Protein AF-A0A833GG75-F1 (afdb_monomer_lite)

Secondary structure (DSSP, 8-state):
--S-TTTTTTHHHHHHTTPPPP-SPPPHHHHHHHHHHHHHHS-TT-TTHHHHHHHHS--TT---GGGT---HHHHHHHHHHS--S-HHHHHHHHHHHHHHHHHHHHHHHHHHHHHHHHHHHHHHHHTT-SS--HHHHHHHHHHHHHHHHHHHHHHHHHHHHHHHHHHHHHHHHHHS--THHHHHHHHHHHHHHHHHHHTPPPPP-HHHHT--

pLDDT: mean 78.99, std 18.85, range [34.41, 98.19]

Structure (mmCIF, N/CA/C/O backbone):
data_AF-A0A833GG75-F1
#
_entry.id   AF-A0A833GG75-F1
#
loop_
_atom_site.group_PDB
_atom_site.id
_atom_site.type_symbol
_atom_site.label_atom_id
_atom_site.label_alt_id
_atom_site.label_comp_id
_atom_site.label_asym_id
_atom_site.label_entity_id
_atom_site.label_seq_id
_atom_site.pdbx_PDB_ins_code
_atom_site.Cartn_x
_atom_site.Cartn_y
_atom_site.Cartn_z
_atom_site.occupancy
_atom_site.B_iso_or_equiv
_atom_site.auth_seq_id
_atom_site.auth_comp_id
_atom_site.auth_asym_id
_atom_site.auth_atom_id
_atom_site.pdbx_PDB_model_num
ATOM 1 N N . MET A 1 1 ? -14.758 11.930 -22.042 1.00 34.41 1 MET A N 1
ATOM 2 C CA . MET A 1 1 ? -14.642 12.046 -20.574 1.00 34.41 1 MET A CA 1
ATOM 3 C C . MET A 1 1 ? -13.380 11.275 -20.233 1.00 34.41 1 MET A C 1
ATOM 5 O O . 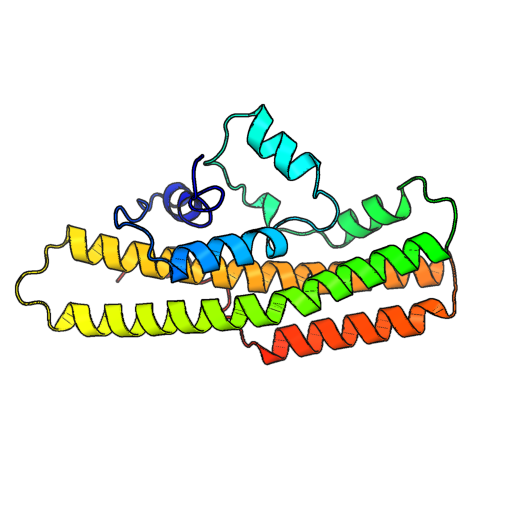MET A 1 1 ? -13.298 10.129 -20.641 1.00 34.41 1 MET A O 1
ATOM 9 N N . THR A 1 2 ? -12.334 11.954 -19.772 1.00 38.81 2 THR A N 1
ATOM 10 C CA . THR A 1 2 ? -10.935 11.492 -19.848 1.00 38.81 2 THR A CA 1
ATOM 11 C C . THR A 1 2 ? -10.697 10.238 -19.008 1.00 38.81 2 THR A C 1
ATOM 13 O O . THR A 1 2 ? -10.722 10.290 -17.784 1.00 38.81 2 THR A O 1
ATOM 16 N N . ASP A 1 3 ? -10.449 9.126 -19.696 1.00 42.88 3 ASP A N 1
ATOM 17 C CA . ASP A 1 3 ? -10.277 7.753 -19.190 1.00 42.88 3 ASP A CA 1
ATOM 18 C C . ASP A 1 3 ? -8.922 7.534 -18.469 1.00 42.88 3 ASP A C 1
ATOM 20 O O . ASP A 1 3 ? -8.340 6.456 -18.496 1.00 42.88 3 ASP A O 1
ATOM 24 N N . GLU A 1 4 ? -8.355 8.594 -17.879 1.00 59.22 4 GLU A N 1
ATOM 25 C CA . GLU A 1 4 ? -6.963 8.635 -17.402 1.00 59.22 4 GLU A CA 1
ATOM 26 C C . GLU A 1 4 ? -6.822 9.473 -16.114 1.00 59.22 4 GLU A C 1
ATOM 28 O O . GLU A 1 4 ? -5.896 10.265 -15.948 1.00 59.22 4 GLU A O 1
ATOM 33 N N . ILE A 1 5 ? -7.769 9.324 -15.181 1.00 59.56 5 ILE A N 1
ATOM 34 C CA . ILE A 1 5 ? -7.834 10.136 -13.949 1.00 59.56 5 ILE A CA 1
ATOM 35 C C . ILE A 1 5 ? -6.608 9.912 -13.045 1.00 59.56 5 ILE A C 1
ATOM 37 O O . ILE A 1 5 ? -6.199 10.842 -12.352 1.00 59.56 5 ILE A O 1
ATOM 41 N N . HIS A 1 6 ? -5.991 8.724 -13.081 1.00 63.38 6 HIS A N 1
ATOM 42 C CA . HIS A 1 6 ? -4.819 8.371 -12.265 1.00 63.38 6 HIS A CA 1
ATOM 43 C C . HIS A 1 6 ? -3.553 8.080 -13.085 1.00 63.38 6 HIS A C 1
ATOM 45 O O . HIS A 1 6 ? -2.559 7.624 -12.527 1.00 63.38 6 HIS A O 1
ATOM 51 N N . GLY A 1 7 ? -3.542 8.372 -14.393 1.00 57.88 7 GLY A N 1
ATOM 52 C CA . GLY A 1 7 ? -2.372 8.136 -15.255 1.00 57.88 7 GLY A CA 1
ATOM 53 C C . GLY A 1 7 ? -1.127 8.935 -14.855 1.00 57.88 7 GLY A C 1
ATOM 54 O O . GLY A 1 7 ? -0.011 8.554 -15.207 1.00 57.88 7 GLY A O 1
ATOM 55 N N . TRP A 1 8 ? -1.314 10.007 -14.081 1.00 60.81 8 TRP A N 1
ATOM 56 C CA . TRP A 1 8 ? -0.229 10.778 -13.486 1.00 60.81 8 TRP A CA 1
ATOM 57 C C . TRP A 1 8 ? 0.561 9.953 -12.463 1.00 60.81 8 TRP A C 1
ATOM 59 O O . TRP A 1 8 ? 1.779 9.933 -12.565 1.00 60.81 8 TRP A O 1
ATOM 69 N N . VAL A 1 9 ? -0.102 9.174 -11.593 1.00 64.88 9 VAL A N 1
ATOM 70 C CA . VAL A 1 9 ? 0.510 8.489 -10.435 1.00 64.88 9 VAL A CA 1
ATOM 71 C C . VAL A 1 9 ? 1.827 7.799 -10.811 1.00 64.88 9 VAL A C 1
ATOM 73 O O . VAL A 1 9 ? 1.854 6.885 -11.640 1.00 64.88 9 VAL A O 1
ATOM 76 N N . GLY A 1 10 ? 2.921 8.228 -10.177 1.00 59.38 10 GLY A N 1
ATOM 77 C CA . GLY A 1 10 ? 4.264 7.669 -10.348 1.00 59.38 10 GLY A CA 1
ATOM 78 C C . GLY A 1 10 ? 5.122 8.341 -11.424 1.00 59.38 10 GLY A C 1
ATOM 79 O O . GLY A 1 10 ? 6.341 8.170 -11.389 1.00 59.38 10 GLY A O 1
ATOM 80 N N . ARG A 1 11 ? 4.543 9.129 -12.339 1.00 67.19 11 ARG A N 1
ATOM 81 C CA . ARG A 1 11 ? 5.315 9.922 -13.310 1.00 67.19 11 ARG A CA 1
ATOM 82 C C . ARG A 1 11 ? 5.953 11.138 -12.636 1.00 67.19 11 ARG A C 1
ATOM 84 O O . ARG A 1 11 ? 7.166 11.332 -12.709 1.00 67.19 11 ARG A O 1
ATOM 91 N N . GLU A 1 12 ? 5.186 11.847 -11.808 1.00 58.72 12 GLU A N 1
ATOM 92 C CA . GLU A 1 12 ? 5.628 13.084 -11.152 1.00 58.72 12 GLU A CA 1
ATOM 93 C C . GLU A 1 12 ? 6.787 12.902 -10.155 1.00 58.72 12 GLU A C 1
ATOM 95 O O . GLU A 1 12 ? 7.446 13.858 -9.733 1.00 58.72 12 GLU A O 1
ATOM 100 N N . THR A 1 13 ? 7.042 11.660 -9.749 1.00 55.25 13 THR A N 1
ATOM 101 C CA . THR A 1 13 ? 8.094 11.300 -8.793 1.00 55.25 13 THR A CA 1
ATOM 102 C C . THR A 1 13 ? 9.474 11.448 -9.396 1.00 55.25 13 THR A C 1
ATOM 104 O O . THR A 1 13 ? 10.381 11.988 -8.764 1.00 55.25 13 THR A O 1
ATOM 107 N N . LEU A 1 14 ? 9.637 10.963 -10.626 1.00 59.16 14 LEU A N 1
ATOM 108 C CA . LEU A 1 14 ? 10.904 11.022 -11.336 1.00 59.16 14 LEU A CA 1
ATOM 109 C C . LEU A 1 14 ? 11.284 12.479 -11.593 1.00 59.16 14 LEU A C 1
ATOM 111 O O . LEU A 1 14 ? 12.414 12.871 -11.281 1.00 59.16 14 LEU A O 1
ATOM 115 N N . ALA A 1 15 ? 10.313 13.294 -12.024 1.00 61.03 15 ALA A N 1
ATOM 116 C CA . ALA A 1 15 ? 10.508 14.709 -12.333 1.00 61.03 15 ALA A CA 1
ATOM 117 C C . ALA A 1 15 ? 11.152 15.483 -11.167 1.00 61.03 15 ALA A C 1
ATOM 119 O O . ALA A 1 15 ? 12.036 16.317 -11.368 1.00 61.03 15 ALA A O 1
ATOM 120 N N . ARG A 1 16 ? 10.790 15.153 -9.922 1.00 54.81 16 ARG A N 1
ATOM 121 C CA . ARG A 1 16 ? 11.330 15.784 -8.702 1.00 54.81 16 ARG A CA 1
ATOM 122 C C . ARG A 1 16 ? 12.765 15.407 -8.379 1.00 54.81 16 ARG A C 1
ATOM 124 O O . ARG A 1 16 ? 13.486 16.202 -7.784 1.00 54.81 16 ARG A O 1
ATOM 131 N N . HIS A 1 17 ? 13.192 14.218 -8.785 1.00 55.59 17 HIS A N 1
ATOM 132 C CA . HIS A 1 17 ? 14.586 13.796 -8.686 1.00 55.59 17 HIS A CA 1
ATOM 133 C C . HIS A 1 17 ? 15.407 14.221 -9.912 1.00 55.59 17 HIS A C 1
ATOM 135 O O . HIS A 1 17 ? 16.525 13.741 -10.097 1.00 55.59 17 HIS A O 1
ATOM 141 N N . GLY A 1 18 ? 14.866 15.128 -10.739 1.00 61.72 18 GLY A N 1
ATOM 142 C CA . GLY A 1 18 ? 15.493 15.603 -11.971 1.00 61.72 18 GLY A CA 1
ATOM 143 C C . GLY A 1 18 ? 15.519 14.551 -13.079 1.00 61.72 18 GLY A C 1
ATOM 144 O O . GLY A 1 18 ? 16.300 14.675 -14.019 1.00 61.72 18 GLY A O 1
ATOM 145 N N . ILE A 1 19 ? 14.706 13.499 -12.960 1.00 63.88 19 ILE A N 1
ATOM 146 C CA . ILE A 1 19 ? 14.616 12.415 -13.934 1.00 63.88 19 ILE A CA 1
ATOM 147 C C . ILE A 1 19 ? 13.375 12.680 -14.792 1.00 63.88 19 ILE A C 1
ATOM 149 O O . ILE A 1 19 ? 12.286 12.802 -14.240 1.00 63.88 19 ILE A O 1
ATOM 153 N N . PRO A 1 20 ? 13.488 12.776 -16.123 1.00 69.31 20 PRO A N 1
ATOM 154 C CA . PRO A 1 20 ? 12.310 12.916 -16.970 1.00 69.31 20 PRO A CA 1
ATOM 155 C C . PRO A 1 20 ? 11.356 11.729 -16.795 1.00 69.31 20 PRO A C 1
ATOM 157 O O . PRO A 1 20 ? 11.800 10.602 -16.556 1.00 69.31 20 PRO A O 1
ATOM 160 N N . GLU A 1 21 ? 10.060 11.990 -16.921 1.00 73.00 21 GLU A N 1
ATOM 161 C CA . GLU A 1 21 ? 9.029 10.951 -17.006 1.00 73.00 21 GLU A CA 1
ATOM 162 C C . GLU A 1 21 ? 9.211 10.140 -18.295 1.00 73.00 21 GLU A C 1
ATOM 164 O O . GLU A 1 21 ? 9.853 10.607 -19.241 1.00 73.00 21 GLU A O 1
ATOM 169 N N . SER A 1 22 ? 8.654 8.929 -18.348 1.00 81.25 22 SER A N 1
ATOM 170 C CA . SER A 1 22 ? 8.615 8.187 -19.608 1.00 81.25 22 SER A CA 1
ATOM 171 C C . SER A 1 22 ? 7.552 8.745 -20.557 1.00 81.25 22 SER A C 1
ATOM 173 O O . SER A 1 22 ? 6.372 8.822 -20.198 1.00 81.25 22 SER A O 1
ATOM 175 N N . GLU A 1 23 ? 7.953 9.039 -21.794 1.00 82.69 23 GLU A N 1
ATOM 176 C CA . GLU A 1 23 ? 7.083 9.517 -22.876 1.00 82.69 23 GLU A CA 1
ATOM 177 C C . GLU A 1 23 ? 6.212 8.408 -23.493 1.00 82.69 23 GLU A C 1
ATOM 179 O O . GLU A 1 23 ? 5.195 8.687 -24.136 1.00 82.69 23 GLU A O 1
ATOM 184 N N . PHE A 1 24 ? 6.554 7.132 -23.285 1.00 84.75 24 PHE A N 1
ATOM 185 C CA . PHE A 1 24 ? 5.758 6.010 -23.779 1.00 84.75 24 PHE A CA 1
ATOM 186 C C . PHE A 1 24 ? 4.308 6.049 -23.279 1.00 84.75 24 PHE A C 1
ATOM 188 O O . PHE A 1 24 ? 4.010 6.360 -22.123 1.00 84.75 24 PHE A O 1
ATOM 195 N N . ARG A 1 25 ? 3.358 5.641 -24.124 1.00 86.62 25 ARG A N 1
ATOM 196 C CA . ARG A 1 25 ? 1.962 5.485 -23.687 1.00 86.62 25 ARG A CA 1
ATOM 197 C C . ARG A 1 25 ? 1.853 4.394 -22.623 1.00 86.62 25 ARG A C 1
ATOM 199 O O . ARG A 1 25 ? 2.577 3.404 -22.678 1.00 86.62 25 ARG A O 1
ATOM 206 N N . LEU A 1 26 ? 0.959 4.584 -21.653 1.00 87.44 26 LEU A N 1
ATOM 207 C CA . LEU A 1 26 ? 0.647 3.541 -20.676 1.00 87.44 26 LEU A CA 1
ATOM 208 C C . LEU A 1 26 ? -0.053 2.378 -21.377 1.00 87.44 26 LEU A C 1
ATOM 210 O O . LEU A 1 26 ? -0.930 2.604 -22.215 1.00 87.44 26 LEU A O 1
ATOM 214 N N . THR A 1 27 ? 0.317 1.157 -21.011 1.00 92.62 27 THR A N 1
ATOM 215 C CA . THR A 1 27 ? -0.458 -0.055 -21.322 1.00 92.62 27 THR A CA 1
ATOM 216 C C . THR A 1 27 ? -1.715 -0.135 -20.456 1.00 92.62 27 THR A C 1
ATOM 218 O O . THR A 1 27 ? -1.829 0.568 -19.450 1.00 92.62 27 THR A O 1
ATOM 221 N N . ASP A 1 28 ? -2.665 -0.993 -20.826 1.00 92.62 28 ASP A N 1
ATOM 222 C CA . ASP A 1 28 ? -3.899 -1.172 -20.054 1.00 92.62 28 ASP A CA 1
ATOM 223 C C . ASP A 1 28 ? -3.596 -1.685 -18.634 1.00 92.62 28 ASP A C 1
ATOM 225 O O . ASP A 1 28 ? -4.184 -1.214 -17.660 1.00 92.62 28 ASP A O 1
ATOM 229 N N . GLU A 1 29 ? -2.608 -2.573 -18.485 1.00 94.19 29 GLU A N 1
ATOM 230 C CA . GLU A 1 29 ? -2.148 -3.064 -17.187 1.00 94.19 29 GLU A CA 1
ATOM 231 C C . GLU A 1 29 ? -1.480 -1.976 -16.341 1.00 94.19 29 GLU A C 1
ATOM 233 O O . GLU A 1 29 ? -1.686 -1.923 -15.129 1.00 94.19 29 GLU A O 1
ATOM 238 N N . GLU A 1 30 ? -0.696 -1.091 -16.960 1.00 92.38 30 GLU A N 1
ATOM 239 C CA . GLU A 1 30 ? -0.046 0.031 -16.272 1.00 92.38 30 GLU A CA 1
ATOM 240 C C . GLU A 1 30 ? -1.046 1.110 -15.830 1.00 92.38 30 GLU A C 1
ATOM 242 O O . GLU A 1 30 ? -0.814 1.765 -14.808 1.00 92.38 30 GLU A O 1
ATOM 247 N N . ARG A 1 31 ? -2.154 1.292 -16.563 1.00 90.25 31 ARG A N 1
ATOM 248 C CA . ARG A 1 31 ? -3.275 2.145 -16.128 1.00 90.25 31 ARG A CA 1
ATOM 249 C C . ARG A 1 31 ? -4.006 1.509 -14.952 1.00 90.25 31 ARG A C 1
ATOM 251 O O . ARG A 1 31 ? -4.116 2.132 -13.900 1.00 90.25 31 ARG A O 1
ATOM 258 N N . LEU A 1 32 ? -4.369 0.231 -15.073 1.00 91.88 32 LEU A N 1
ATOM 259 C CA . LEU A 1 32 ? -5.028 -0.506 -13.994 1.00 91.88 32 LEU A CA 1
ATOM 260 C C . LEU A 1 32 ? -4.171 -0.566 -12.716 1.00 91.88 32 LEU A C 1
ATOM 262 O O . LEU A 1 32 ? -4.705 -0.490 -11.610 1.00 91.88 32 LEU A O 1
ATOM 266 N N . LEU A 1 33 ? -2.842 -0.664 -12.846 1.00 93.12 33 LEU A N 1
ATOM 267 C CA . LEU A 1 33 ? -1.914 -0.576 -11.717 1.00 93.12 33 LEU A CA 1
ATOM 268 C C . LEU A 1 33 ? -2.089 0.737 -10.946 1.00 93.12 33 LEU A C 1
ATOM 270 O O . LEU A 1 33 ? -2.156 0.713 -9.719 1.00 93.12 33 LEU A O 1
ATOM 274 N N . ARG A 1 34 ? -2.165 1.866 -11.656 1.00 87.69 34 ARG A N 1
ATOM 275 C CA . ARG A 1 34 ? -2.308 3.205 -11.067 1.00 87.69 34 ARG A CA 1
ATOM 276 C C . ARG A 1 34 ? -3.677 3.396 -10.428 1.00 87.69 34 ARG A C 1
ATOM 278 O O . ARG A 1 34 ? -3.750 3.867 -9.294 1.00 87.69 34 ARG A O 1
ATOM 285 N N . ASP A 1 35 ? -4.732 2.937 -11.094 1.00 87.06 35 ASP A N 1
ATOM 286 C CA . ASP A 1 35 ? -6.102 3.007 -10.576 1.00 87.06 35 ASP A CA 1
ATOM 287 C C . ASP A 1 35 ? -6.266 2.206 -9.278 1.00 87.06 35 ASP A C 1
ATOM 289 O O . ASP A 1 35 ? -6.894 2.664 -8.323 1.00 87.06 35 ASP A O 1
ATOM 293 N N . LEU A 1 36 ? -5.663 1.013 -9.206 1.00 91.31 36 LEU A N 1
ATOM 294 C CA . LEU A 1 36 ? -5.688 0.186 -7.998 1.00 91.31 36 LEU A CA 1
ATOM 295 C C . LEU A 1 36 ? -4.725 0.686 -6.912 1.00 91.31 36 LEU A C 1
ATOM 297 O O . LEU A 1 36 ? -4.992 0.475 -5.727 1.00 91.31 36 LEU A O 1
ATOM 301 N N . ALA A 1 37 ? -3.630 1.352 -7.290 1.00 88.62 37 ALA A N 1
ATOM 302 C CA . ALA A 1 37 ? -2.679 1.942 -6.350 1.00 88.62 37 ALA A CA 1
ATOM 303 C C . ALA A 1 37 ? -3.263 3.154 -5.621 1.00 88.62 37 ALA A C 1
ATOM 305 O O . ALA A 1 37 ? -3.088 3.281 -4.410 1.00 88.62 37 ALA A O 1
ATOM 306 N N . TYR A 1 38 ? -3.969 4.027 -6.343 1.00 83.44 38 TYR A N 1
ATOM 307 C CA . TYR A 1 38 ? -4.489 5.298 -5.837 1.00 83.44 38 TYR A CA 1
ATOM 308 C C . TYR A 1 38 ? -5.194 5.192 -4.467 1.00 83.44 38 TYR A C 1
ATOM 310 O O . TYR A 1 38 ? -4.717 5.813 -3.514 1.00 83.44 38 TYR A O 1
ATOM 318 N N . PRO A 1 39 ? -6.232 4.349 -4.278 1.00 85.06 39 PRO A N 1
ATOM 319 C CA . PRO A 1 39 ? -6.930 4.240 -2.992 1.00 85.06 39 PRO A CA 1
ATOM 320 C C . PRO A 1 39 ? -6.095 3.600 -1.869 1.00 85.06 39 PRO A C 1
ATOM 322 O O . PRO A 1 39 ? -6.473 3.682 -0.700 1.00 85.06 39 PRO A O 1
ATOM 325 N N . LEU A 1 40 ? -4.99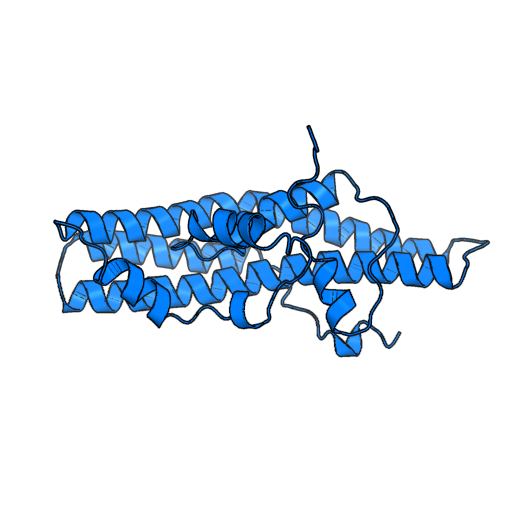7 2.917 -2.208 1.00 87.75 40 LEU A N 1
ATOM 326 C CA . LEU A 1 40 ? -4.070 2.319 -1.245 1.00 87.75 40 LEU A CA 1
ATOM 327 C C . LEU A 1 40 ? -2.960 3.295 -0.830 1.00 87.75 40 LEU A C 1
ATOM 329 O O . LEU A 1 40 ? -2.394 3.137 0.250 1.00 87.75 40 LEU A O 1
ATOM 333 N N . ILE A 1 41 ? -2.655 4.302 -1.651 1.00 80.06 41 ILE A N 1
ATOM 334 C CA . ILE A 1 41 ? -1.681 5.359 -1.339 1.00 80.06 41 ILE A CA 1
ATOM 335 C C . ILE A 1 41 ? -2.346 6.515 -0.578 1.00 80.06 41 ILE A C 1
ATOM 337 O O . ILE A 1 41 ? -1.732 7.070 0.326 1.00 80.06 41 ILE A O 1
ATOM 341 N N . GLU A 1 42 ? -3.599 6.846 -0.898 1.00 73.62 42 GLU A N 1
ATOM 342 C CA . GLU A 1 42 ? -4.375 7.891 -0.217 1.00 73.62 42 GLU A CA 1
ATOM 343 C C . GLU A 1 42 ? -4.430 7.686 1.311 1.00 73.62 42 GLU A C 1
ATOM 345 O O . GLU A 1 42 ? -4.538 6.548 1.757 1.00 73.62 42 GLU A O 1
ATOM 350 N N . PRO A 1 43 ? -4.435 8.727 2.156 1.00 67.62 43 PRO A N 1
ATOM 351 C CA . PRO A 1 43 ? -4.758 8.561 3.572 1.00 67.62 43 PRO A CA 1
ATOM 352 C C . PRO A 1 43 ? -6.220 8.087 3.778 1.00 67.62 43 PRO A C 1
ATOM 354 O O . PRO A 1 43 ? -7.155 8.694 3.256 1.00 67.62 43 PRO A O 1
ATOM 357 N N . PRO A 1 44 ? -6.490 7.046 4.591 1.00 66.44 44 PRO A N 1
ATOM 358 C CA . PRO A 1 44 ? -7.822 6.451 4.756 1.00 66.44 44 PRO A CA 1
ATOM 359 C C . PRO A 1 44 ? -8.858 7.402 5.370 1.00 66.44 44 PRO A C 1
ATOM 361 O O . PRO A 1 44 ? -10.064 7.185 5.221 1.00 66.44 44 PRO A O 1
ATOM 364 N N . TYR A 1 45 ? -8.390 8.436 6.065 1.00 63.16 45 TYR A N 1
ATOM 365 C CA . TYR A 1 45 ? -9.202 9.409 6.780 1.00 63.16 45 TYR A CA 1
ATOM 366 C C . TYR A 1 45 ? -9.543 10.656 5.957 1.00 63.16 45 TYR A C 1
ATOM 368 O O . TYR A 1 45 ? -10.478 11.364 6.320 1.00 63.16 45 TYR A O 1
ATOM 376 N N . ASP A 1 46 ? -8.874 10.877 4.818 1.00 58.81 46 ASP A N 1
ATOM 377 C CA . ASP A 1 46 ? -8.993 12.120 4.049 1.00 58.81 46 ASP A CA 1
ATOM 378 C C . ASP A 1 46 ? -9.562 11.947 2.630 1.00 58.81 46 ASP A C 1
ATOM 380 O O . ASP A 1 46 ? -9.268 12.709 1.708 1.00 58.81 46 ASP A O 1
ATOM 384 N N . ARG A 1 47 ? -10.447 10.956 2.456 1.00 56.34 47 ARG A N 1
ATOM 385 C CA . ARG A 1 47 ? -11.011 10.596 1.140 1.00 56.34 47 ARG A CA 1
ATOM 386 C C . ARG A 1 47 ? -11.800 11.702 0.437 1.00 56.34 47 ARG A C 1
ATOM 388 O O . ARG A 1 47 ? -12.154 11.545 -0.721 1.00 56.34 47 ARG A O 1
ATOM 395 N N . GLN A 1 48 ? -12.161 12.782 1.133 1.00 46.41 48 GLN A N 1
ATOM 396 C CA . GLN A 1 48 ? -12.894 13.918 0.559 1.00 46.41 48 GLN A CA 1
ATOM 397 C C . GLN A 1 48 ? -12.013 15.154 0.359 1.00 46.41 48 GLN A C 1
ATOM 399 O O . GLN A 1 48 ? -12.184 15.825 -0.662 1.00 46.41 48 GLN A O 1
ATOM 404 N N . ARG A 1 49 ? -11.051 15.465 1.251 1.00 49.16 49 ARG A N 1
ATOM 405 C CA . ARG A 1 49 ? -10.143 16.585 0.961 1.00 49.16 49 ARG A CA 1
ATOM 406 C C . ARG A 1 49 ? -9.112 16.200 -0.076 1.00 49.16 49 ARG A C 1
ATOM 408 O O . ARG A 1 49 ? -8.665 17.100 -0.766 1.00 49.16 49 ARG A O 1
ATOM 415 N N . TRP A 1 50 ? -8.776 14.925 -0.273 1.00 46.62 50 TRP A N 1
ATOM 416 C CA . TRP A 1 50 ? -7.829 14.572 -1.331 1.00 46.62 50 TRP A CA 1
ATOM 417 C C . TRP A 1 50 ? -8.356 14.944 -2.726 1.00 46.62 50 TRP A C 1
ATOM 419 O O . TRP A 1 50 ? -7.637 15.572 -3.501 1.00 46.62 50 TRP A O 1
ATOM 429 N N . PHE A 1 51 ? -9.649 14.722 -3.001 1.00 42.09 51 PHE A N 1
ATOM 430 C CA . PHE A 1 51 ? -10.305 15.253 -4.206 1.00 42.09 51 PHE A CA 1
ATOM 431 C C . PHE A 1 51 ? -10.299 16.792 -4.261 1.00 42.09 51 PHE A C 1
ATOM 433 O O . PHE A 1 51 ? -10.070 17.356 -5.333 1.00 42.09 51 PHE A O 1
ATOM 440 N N . SER A 1 52 ? -10.518 17.471 -3.126 1.00 39.19 52 SER A N 1
ATOM 441 C CA . SER A 1 52 ? -10.512 18.943 -3.034 1.00 39.19 52 SER A CA 1
ATOM 442 C C . SER A 1 52 ? -9.120 19.533 -3.260 1.00 39.19 52 SER A C 1
ATOM 444 O O . SER A 1 52 ? -8.978 20.443 -4.057 1.00 39.19 52 SER A O 1
ATOM 446 N N . VAL A 1 53 ? -8.068 18.979 -2.655 1.00 40.78 53 VAL A N 1
ATOM 447 C CA . VAL A 1 53 ? -6.672 19.426 -2.805 1.00 40.78 53 VAL A CA 1
ATOM 448 C C . VAL A 1 53 ? -6.185 19.231 -4.243 1.00 40.78 53 VAL A C 1
ATOM 450 O O . VAL A 1 53 ? -5.478 20.088 -4.775 1.00 40.78 53 VAL A O 1
ATOM 453 N N . LEU A 1 54 ? -6.600 18.141 -4.898 1.00 40.50 54 LEU A N 1
ATOM 454 C CA . LEU A 1 54 ? -6.277 17.871 -6.301 1.00 40.50 54 LEU A CA 1
ATOM 455 C C . LEU A 1 54 ? -7.032 18.800 -7.271 1.00 40.50 54 LEU A C 1
ATOM 457 O O . LEU A 1 54 ? -6.476 19.182 -8.299 1.00 40.50 54 LEU A O 1
ATOM 461 N N . SER A 1 55 ? -8.269 19.191 -6.941 1.00 37.78 55 SER A N 1
ATOM 462 C CA . SER A 1 55 ? -9.110 20.063 -7.780 1.00 37.78 55 SER A CA 1
ATOM 463 C C . SER A 1 55 ? -8.880 21.565 -7.550 1.00 37.78 55 SER A C 1
ATOM 465 O O . SER A 1 55 ? -8.894 22.335 -8.505 1.00 37.78 55 SER A O 1
ATOM 467 N N . GLU A 1 56 ? -8.650 21.998 -6.309 1.00 34.94 56 GLU A N 1
ATOM 468 C CA . GLU A 1 56 ? -8.590 23.410 -5.893 1.00 34.94 56 GLU A CA 1
ATOM 469 C C . GLU A 1 56 ? -7.282 24.102 -6.302 1.00 34.94 56 GLU A C 1
ATOM 471 O O . GLU A 1 56 ? -7.254 25.317 -6.476 1.00 34.94 56 GLU A O 1
ATOM 476 N N . TYR A 1 57 ? -6.211 23.340 -6.540 1.00 37.22 57 TYR A N 1
ATOM 477 C CA . TYR A 1 57 ? -4.913 23.910 -6.902 1.00 37.22 57 TYR A CA 1
ATOM 478 C C . TYR A 1 57 ? -4.481 23.686 -8.361 1.00 37.22 57 TYR A C 1
ATOM 480 O O . TYR A 1 57 ? -3.421 24.166 -8.756 1.00 37.22 57 TYR A O 1
ATOM 488 N N . GLY A 1 58 ? -5.234 22.945 -9.185 1.00 36.91 58 GLY A N 1
ATOM 489 C CA . GLY A 1 58 ? -4.763 22.559 -10.530 1.00 36.91 58 GLY A CA 1
ATOM 490 C C . GLY A 1 58 ? -3.452 21.746 -10.513 1.00 36.91 58 GLY A C 1
ATOM 491 O O . GLY A 1 58 ? -2.811 21.553 -11.545 1.00 36.91 58 GLY A O 1
ATOM 492 N N . LEU A 1 59 ? -3.055 21.254 -9.333 1.00 40.03 59 LEU A N 1
ATOM 493 C CA . LEU A 1 59 ? -1.775 20.618 -9.021 1.00 40.03 59 LEU A CA 1
ATOM 494 C C . LEU A 1 59 ? -1.801 19.108 -9.264 1.00 40.03 59 LEU A C 1
ATOM 496 O O . LEU A 1 59 ? -1.270 18.335 -8.470 1.00 40.03 59 LEU A O 1
ATOM 500 N N . SER A 1 60 ? -2.338 18.685 -10.406 1.00 42.88 60 SER A N 1
ATOM 501 C CA . SER A 1 60 ? -2.300 17.286 -10.872 1.00 42.88 60 SER A CA 1
ATOM 502 C C . SER A 1 60 ? -0.884 16.672 -10.979 1.00 42.88 60 SER A C 1
ATOM 504 O O . SER A 1 60 ? -0.752 15.514 -11.350 1.00 42.88 60 SER A O 1
ATOM 506 N N . GLN A 1 61 ? 0.172 17.431 -10.657 1.00 39.22 61 GLN A N 1
ATOM 507 C CA . GLN A 1 61 ? 1.581 17.112 -10.909 1.00 39.22 61 GLN A CA 1
ATOM 508 C C . GLN A 1 61 ? 2.506 17.273 -9.688 1.00 39.22 61 GLN A C 1
ATOM 510 O O . GLN A 1 61 ? 3.722 17.134 -9.802 1.00 39.22 61 GLN A O 1
ATOM 515 N N . ILE A 1 62 ? 1.993 17.603 -8.500 1.00 39.22 62 ILE A N 1
ATOM 516 C CA . ILE A 1 62 ? 2.844 17.805 -7.319 1.00 39.22 62 ILE A CA 1
ATOM 517 C C . ILE A 1 62 ? 2.483 16.732 -6.306 1.00 39.22 62 ILE A C 1
ATOM 519 O O . ILE A 1 62 ? 1.488 16.922 -5.652 1.00 39.22 62 ILE A O 1
ATOM 523 N N . PHE A 1 63 ? 3.275 15.661 -6.148 1.00 44.03 63 PHE A N 1
ATOM 524 C CA . PHE A 1 63 ? 3.120 14.619 -5.110 1.00 44.03 63 PHE A CA 1
ATOM 525 C C . PHE A 1 63 ? 4.153 14.777 -3.973 1.00 44.03 63 PHE A C 1
ATOM 527 O O . PHE A 1 63 ? 5.283 14.317 -4.107 1.00 44.03 63 PHE A O 1
ATOM 534 N N . LEU A 1 64 ? 3.854 15.522 -2.894 1.00 47.22 64 LEU A N 1
ATOM 535 C CA . LEU A 1 64 ? 4.844 15.853 -1.842 1.00 47.22 64 LEU A CA 1
ATOM 536 C C . LEU A 1 64 ? 5.272 14.652 -0.984 1.00 47.22 64 LEU A C 1
ATOM 538 O O . LEU A 1 64 ? 4.465 13.799 -0.648 1.00 47.22 64 LEU A O 1
ATOM 542 N N . GLU A 1 65 ? 6.535 14.651 -0.543 1.00 44.84 65 GLU A N 1
ATOM 543 C CA . GLU A 1 65 ? 7.127 13.623 0.330 1.00 44.84 65 GLU A CA 1
ATOM 544 C C . GLU A 1 65 ? 6.363 13.429 1.651 1.00 44.84 65 GLU A C 1
ATOM 546 O O . GLU A 1 65 ? 6.220 12.314 2.146 1.00 44.84 65 GLU A O 1
ATOM 551 N N . ARG A 1 66 ? 5.738 14.501 2.152 1.00 47.00 66 ARG A N 1
ATOM 552 C CA . ARG A 1 66 ? 4.857 14.441 3.325 1.00 47.00 66 ARG A CA 1
ATOM 553 C C . ARG A 1 66 ? 3.574 13.618 3.105 1.00 47.00 66 ARG A C 1
ATOM 555 O O . ARG A 1 66 ? 2.848 13.380 4.058 1.00 47.00 66 ARG A O 1
ATOM 562 N N . TRP A 1 67 ? 3.231 13.264 1.862 1.00 48.19 67 TRP A N 1
ATOM 563 C CA . TRP A 1 67 ? 1.957 12.618 1.512 1.00 48.19 67 TRP A CA 1
ATOM 564 C C . TRP A 1 67 ? 2.004 11.089 1.559 1.00 48.19 67 TRP A C 1
ATOM 566 O O . TRP A 1 67 ? 0.953 10.462 1.502 1.00 48.19 67 TRP A O 1
ATOM 576 N N . TYR A 1 68 ? 3.193 10.489 1.697 1.00 48.94 68 TYR A N 1
ATOM 577 C CA . TYR A 1 68 ? 3.366 9.054 1.974 1.00 48.94 68 TYR A CA 1
ATOM 578 C C . TYR A 1 68 ? 3.932 8.765 3.365 1.00 48.94 68 TYR A C 1
ATOM 580 O O . TYR A 1 68 ? 3.962 7.610 3.790 1.00 48.94 68 TYR A O 1
ATOM 588 N N . THR A 1 69 ? 4.397 9.785 4.088 1.00 51.97 69 THR A N 1
ATOM 589 C CA . THR A 1 69 ? 4.701 9.651 5.512 1.00 51.97 69 THR A CA 1
ATOM 590 C C . THR A 1 69 ? 3.396 9.720 6.277 1.00 51.97 69 THR A C 1
ATOM 592 O O . THR A 1 69 ? 2.900 10.794 6.598 1.00 51.97 69 THR A O 1
ATOM 595 N N . PHE A 1 70 ? 2.823 8.555 6.522 1.00 63.00 70 PHE A N 1
ATOM 596 C CA . PHE A 1 70 ? 1.680 8.426 7.398 1.00 63.00 70 PHE A CA 1
ATOM 597 C C . PHE A 1 70 ? 2.201 8.442 8.838 1.00 63.00 70 PHE A C 1
ATOM 599 O O . PHE A 1 70 ? 2.889 7.502 9.252 1.00 63.00 70 PHE A O 1
ATOM 606 N N . ASP A 1 71 ? 1.894 9.495 9.598 1.00 66.94 71 ASP A N 1
ATOM 607 C CA . ASP A 1 71 ? 2.083 9.472 11.047 1.00 66.94 71 ASP A CA 1
ATOM 608 C C . ASP A 1 71 ? 0.947 8.639 11.667 1.00 66.94 71 ASP A C 1
ATOM 610 O O . ASP A 1 71 ? -0.228 8.962 11.469 1.00 66.94 71 ASP A O 1
ATOM 614 N N . PRO A 1 72 ? 1.243 7.541 12.392 1.00 66.12 72 PRO A N 1
ATOM 615 C CA . PRO A 1 72 ? 0.228 6.776 13.113 1.00 66.12 72 PRO A CA 1
ATOM 616 C C . PRO A 1 72 ? -0.692 7.637 13.995 1.00 66.12 72 PRO A C 1
ATOM 618 O O . PRO A 1 72 ? -1.847 7.260 14.200 1.00 66.12 72 PRO A O 1
ATOM 621 N N . GLY A 1 73 ? -0.192 8.774 14.494 1.00 73.94 73 GLY A N 1
ATOM 622 C CA . GLY A 1 73 ? -0.941 9.738 15.293 1.00 73.94 73 GLY A CA 1
ATOM 623 C C . GLY A 1 73 ? -2.075 10.428 14.536 1.00 73.94 73 GLY A C 1
ATOM 624 O O . GLY A 1 73 ? -3.160 10.549 15.101 1.00 73.94 73 GLY A O 1
ATOM 625 N N . ASP A 1 74 ? -1.882 10.786 13.263 1.00 80.12 74 ASP A N 1
ATOM 626 C CA . ASP A 1 74 ? -2.853 11.577 12.488 1.00 80.12 74 ASP A CA 1
ATOM 627 C C . ASP A 1 74 ? -4.190 10.846 12.329 1.00 80.12 74 ASP A C 1
ATOM 629 O O . ASP A 1 74 ? -5.266 11.420 12.492 1.00 80.12 74 ASP A O 1
ATOM 633 N N . TYR A 1 75 ? -4.138 9.540 12.052 1.00 84.56 75 TYR A N 1
ATOM 634 C CA . TYR A 1 75 ? -5.351 8.731 11.930 1.00 84.56 75 TYR A CA 1
ATOM 635 C C . TYR A 1 75 ? -6.068 8.548 13.265 1.00 84.56 75 TYR A C 1
ATOM 637 O O . TYR A 1 75 ? -7.298 8.525 13.307 1.00 84.56 75 TYR A O 1
ATOM 645 N N . ALA A 1 76 ? -5.317 8.403 14.357 1.00 84.69 76 ALA A N 1
ATOM 646 C CA . ALA A 1 76 ? -5.906 8.318 15.685 1.00 84.69 76 ALA A CA 1
ATOM 647 C C . ALA A 1 76 ? -6.559 9.639 16.080 1.00 84.69 76 ALA A C 1
ATOM 649 O O . ALA A 1 76 ? -7.684 9.623 16.568 1.00 84.69 76 ALA A O 1
ATOM 650 N N . GLU A 1 77 ? -5.885 10.763 15.844 1.00 84.88 77 GLU A N 1
ATOM 651 C CA . GLU A 1 77 ? -6.421 12.091 16.108 1.00 84.88 77 GLU A CA 1
ATOM 652 C C . GLU A 1 77 ? -7.698 12.319 15.304 1.00 84.88 77 GLU A C 1
ATOM 654 O O . GLU A 1 77 ? -8.743 12.574 15.896 1.00 84.88 77 GLU A O 1
ATOM 659 N N . GLU A 1 78 ? -7.667 12.128 13.986 1.00 84.50 78 GLU A N 1
ATOM 660 C CA . GLU A 1 78 ? -8.837 12.332 13.129 1.00 84.50 78 GLU A CA 1
ATOM 661 C C . GLU A 1 78 ? -9.995 11.402 13.511 1.00 84.50 78 GLU A C 1
ATOM 663 O O . GLU A 1 78 ? -11.139 11.845 13.562 1.00 84.50 78 GLU A O 1
ATOM 668 N N . LEU A 1 79 ? -9.738 10.127 13.838 1.00 85.56 79 LEU A N 1
AT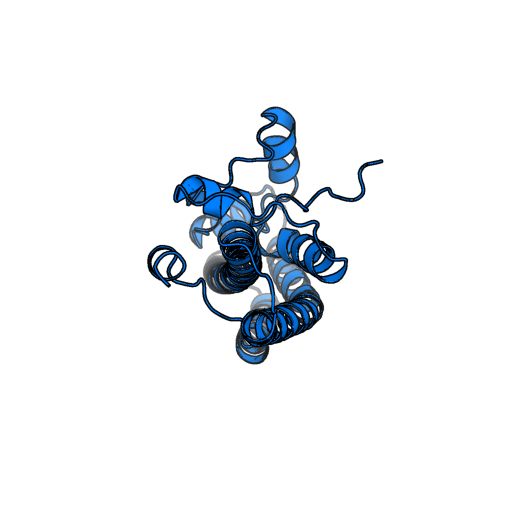OM 669 C CA . LEU A 1 79 ? -10.806 9.208 14.240 1.00 85.56 79 LEU A CA 1
ATOM 670 C C . LEU A 1 79 ? -11.402 9.567 15.611 1.00 85.56 79 LEU A C 1
ATOM 672 O O . LEU A 1 79 ? -12.620 9.499 15.776 1.00 85.56 79 LEU A O 1
ATOM 676 N N . LEU A 1 80 ? -10.562 9.917 16.590 1.00 83.75 80 LEU A N 1
ATOM 677 C CA . LEU A 1 80 ? -10.971 10.155 17.980 1.00 83.75 80 LEU A CA 1
ATOM 678 C C . LEU A 1 80 ? -11.545 11.559 18.212 1.00 83.75 80 LEU A C 1
ATOM 680 O O . LEU A 1 80 ? -12.382 11.723 19.097 1.00 83.75 80 LEU A O 1
ATOM 684 N N . THR A 1 81 ? -11.108 12.563 17.448 1.00 80.81 81 THR A N 1
ATOM 685 C CA . THR A 1 81 ? -11.619 13.946 17.528 1.00 80.81 81 THR A CA 1
ATOM 686 C C . THR A 1 81 ? -12.898 14.148 16.727 1.00 80.81 81 THR A C 1
ATOM 688 O O . THR A 1 81 ? -13.645 15.094 16.983 1.00 80.81 81 THR A O 1
ATOM 691 N N . ARG A 1 82 ? -13.189 13.248 15.780 1.00 71.44 82 ARG A N 1
ATOM 692 C CA . ARG A 1 82 ? -14.439 13.255 15.024 1.00 71.44 82 ARG A CA 1
ATOM 693 C C . ARG A 1 82 ? -15.625 13.227 15.986 1.00 71.44 82 ARG A C 1
ATOM 695 O O . ARG A 1 82 ? -15.675 12.378 16.875 1.00 71.44 82 ARG A O 1
ATOM 702 N N . GLU A 1 83 ? -16.618 14.089 15.758 1.00 59.91 83 GLU A N 1
ATOM 703 C CA . GLU A 1 83 ? -17.886 14.095 16.503 1.00 59.91 83 GLU A CA 1
ATOM 704 C C . GLU A 1 83 ? -18.680 12.798 16.249 1.00 59.91 83 GLU A C 1
ATOM 706 O O . GLU A 1 83 ? -19.652 12.746 15.494 1.00 59.91 83 GLU A O 1
ATOM 711 N N . THR A 1 84 ? -18.253 11.698 16.859 1.00 63.81 84 THR A N 1
ATOM 712 C CA . THR A 1 84 ? -18.939 10.412 16.818 1.00 63.81 84 THR A CA 1
ATOM 713 C C . THR A 1 84 ? -19.619 10.186 18.156 1.00 63.81 84 THR A C 1
ATOM 715 O O . THR A 1 84 ? -19.029 10.308 19.224 1.00 63.81 84 THR A O 1
ATOM 718 N N . ARG A 1 85 ? -20.917 9.877 18.111 1.00 62.38 85 ARG A N 1
ATOM 719 C CA . ARG A 1 85 ? -21.757 9.808 19.316 1.00 62.38 85 ARG A CA 1
ATOM 720 C C . ARG A 1 85 ? -21.657 8.475 20.071 1.00 62.38 85 ARG A C 1
ATOM 722 O O . ARG A 1 85 ? -22.326 8.324 21.086 1.00 62.38 85 ARG A O 1
ATOM 729 N N . SER A 1 86 ? -20.887 7.488 19.588 1.00 85.00 86 SER A N 1
ATOM 730 C CA . SER A 1 86 ? -20.807 6.168 20.236 1.00 85.00 86 SER A CA 1
ATOM 731 C C . SER A 1 86 ? -19.476 5.440 20.029 1.00 85.00 86 SER A C 1
ATOM 733 O O . SER A 1 86 ? -18.919 5.438 18.932 1.00 85.00 86 SER A O 1
ATOM 735 N N . THR A 1 87 ? -19.033 4.722 21.065 1.00 86.12 87 THR A N 1
ATOM 736 C CA . THR A 1 87 ? -17.889 3.796 21.026 1.00 86.12 87 THR A CA 1
ATOM 737 C C . THR A 1 87 ? -18.010 2.773 19.897 1.00 86.12 87 THR A C 1
ATOM 739 O O . THR A 1 87 ? -17.043 2.511 19.187 1.00 86.12 87 THR A O 1
ATOM 742 N N . SER A 1 88 ? -19.205 2.219 19.675 1.00 89.62 88 SER A N 1
ATOM 743 C CA . SER A 1 88 ? -19.434 1.239 18.607 1.00 89.62 88 SER A CA 1
ATOM 744 C C . SER A 1 88 ? -19.160 1.805 17.214 1.00 89.62 88 SER A C 1
ATOM 746 O O . SER A 1 88 ? -18.649 1.079 16.366 1.00 89.62 88 SER A O 1
ATOM 748 N N . ALA A 1 89 ? -19.439 3.092 16.981 1.00 90.00 89 ALA A N 1
ATOM 749 C CA . ALA A 1 89 ? -19.146 3.739 15.704 1.00 90.00 89 ALA A CA 1
ATOM 750 C C . ALA A 1 89 ? -17.634 3.878 15.452 1.00 90.00 89 ALA A C 1
ATOM 752 O O . ALA A 1 89 ? -17.191 3.661 14.326 1.00 90.00 89 ALA A O 1
ATOM 753 N N . LEU A 1 90 ? -16.842 4.176 16.491 1.00 91.31 90 LEU A N 1
ATOM 754 C CA . LEU A 1 90 ? -15.379 4.268 16.394 1.00 91.31 90 LEU A CA 1
ATOM 755 C C . LEU A 1 90 ? -14.756 2.920 16.011 1.00 91.31 90 LEU A C 1
ATOM 757 O O . LEU A 1 90 ? -14.009 2.835 15.035 1.00 91.31 90 LEU A O 1
ATOM 761 N N . TYR A 1 91 ? -15.119 1.848 16.727 1.00 93.50 91 TYR A N 1
ATOM 762 C CA . TYR A 1 91 ? -14.644 0.501 16.400 1.00 93.50 91 TYR A CA 1
ATOM 763 C C . TYR A 1 91 ? -15.122 0.053 15.018 1.00 93.50 91 TYR A C 1
ATOM 765 O O . TYR A 1 91 ? -14.324 -0.488 14.255 1.00 93.50 91 TYR A O 1
ATOM 773 N N . ALA A 1 92 ? -16.390 0.288 14.662 1.00 92.25 92 ALA A N 1
ATOM 774 C CA . ALA A 1 92 ? -16.908 -0.069 13.342 1.00 92.25 92 ALA A CA 1
ATOM 775 C C . ALA A 1 92 ? -16.100 0.605 12.227 1.00 92.25 92 ALA A C 1
ATOM 777 O O . ALA A 1 92 ? -15.652 -0.077 11.309 1.00 92.25 92 ALA A O 1
ATOM 778 N N . ARG A 1 93 ? -15.811 1.906 12.359 1.00 90.69 93 ARG A N 1
ATOM 779 C CA . ARG A 1 93 ? -15.024 2.641 11.367 1.00 90.69 93 ARG A CA 1
ATOM 780 C C . ARG A 1 93 ? -13.608 2.090 11.209 1.00 90.69 93 ARG A C 1
ATOM 782 O O . ARG A 1 93 ? -13.195 1.838 10.081 1.00 90.69 93 ARG A O 1
ATOM 789 N N . LEU A 1 94 ? -12.900 1.865 12.318 1.00 92.88 94 LEU A N 1
ATOM 790 C CA . LEU A 1 94 ? -11.572 1.244 12.298 1.00 92.88 94 LEU A CA 1
ATOM 791 C C . LEU A 1 94 ? -11.610 -0.111 11.577 1.00 92.88 94 LEU A C 1
ATOM 793 O O . LEU A 1 94 ? -10.790 -0.394 10.706 1.00 92.88 94 LEU A O 1
ATOM 797 N N . THR A 1 95 ? -12.593 -0.943 11.922 1.00 94.38 95 THR A N 1
ATOM 798 C CA . THR A 1 95 ? -12.733 -2.289 11.355 1.00 94.38 95 THR A CA 1
ATOM 799 C C . THR A 1 95 ? -13.050 -2.242 9.857 1.00 94.38 95 THR A C 1
ATOM 801 O O . THR A 1 95 ? -12.518 -3.045 9.090 1.00 94.38 95 THR A O 1
ATOM 804 N N . ASP A 1 96 ? -13.884 -1.299 9.423 1.00 92.81 96 ASP A N 1
ATOM 805 C CA . ASP A 1 96 ? -14.241 -1.108 8.017 1.00 92.81 96 ASP A CA 1
ATOM 806 C C . ASP A 1 96 ? -13.063 -0.589 7.191 1.00 92.81 96 ASP A C 1
ATOM 808 O O . ASP A 1 96 ? -12.855 -1.053 6.070 1.00 92.81 96 ASP A O 1
ATOM 812 N N . ASP A 1 97 ? -12.259 0.330 7.726 1.00 92.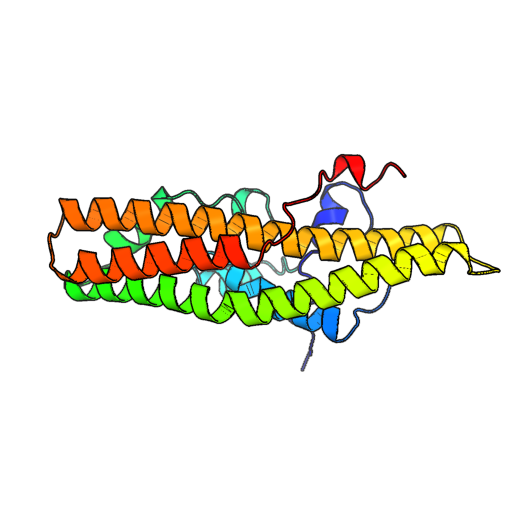06 97 ASP A N 1
ATOM 813 C CA . ASP A 1 97 ? -11.048 0.808 7.054 1.00 92.06 97 ASP A CA 1
ATOM 814 C C . ASP A 1 97 ? -10.032 -0.336 6.869 1.00 92.06 97 ASP A C 1
ATOM 816 O O . ASP A 1 97 ? -9.556 -0.549 5.752 1.00 92.06 97 ASP A O 1
ATOM 820 N N . ILE A 1 98 ? -9.808 -1.164 7.900 1.00 95.38 98 ILE A N 1
ATOM 821 C CA . ILE A 1 98 ? -8.958 -2.365 7.800 1.00 95.38 98 ILE A CA 1
ATOM 822 C C . ILE A 1 98 ? -9.494 -3.340 6.738 1.00 95.38 98 ILE A C 1
ATOM 824 O O . ILE A 1 98 ? -8.738 -3.828 5.894 1.00 95.38 98 ILE A O 1
ATOM 828 N N . ARG A 1 99 ? -10.800 -3.634 6.754 1.00 95.06 99 ARG A N 1
ATOM 829 C CA . ARG A 1 99 ? -11.431 -4.548 5.785 1.00 95.06 99 ARG A CA 1
ATOM 830 C C . ARG A 1 99 ? -11.318 -4.027 4.356 1.00 95.06 99 ARG A C 1
ATOM 832 O O . ARG A 1 99 ? -11.025 -4.809 3.452 1.00 95.06 99 ARG A O 1
ATOM 839 N N . ASN A 1 100 ? -11.517 -2.725 4.157 1.00 93.12 100 ASN A N 1
ATOM 840 C CA . ASN A 1 100 ? -11.378 -2.071 2.858 1.00 93.12 100 ASN A CA 1
ATOM 841 C C . ASN A 1 100 ? -9.960 -2.217 2.290 1.00 93.12 100 ASN A C 1
ATOM 843 O O . ASN A 1 100 ? -9.813 -2.462 1.093 1.00 93.12 100 ASN A O 1
ATOM 847 N N . ASP A 1 101 ? -8.929 -2.120 3.128 1.00 94.31 101 ASP A N 1
ATOM 848 C CA . ASP A 1 101 ? -7.551 -2.348 2.689 1.00 94.31 101 ASP A CA 1
ATOM 849 C C . ASP A 1 101 ? -7.315 -3.824 2.345 1.00 94.31 101 ASP A C 1
ATOM 851 O O . ASP A 1 101 ? -6.789 -4.131 1.274 1.00 94.31 101 ASP A O 1
ATOM 855 N N . ILE A 1 102 ? -7.783 -4.757 3.186 1.00 96.31 102 ILE A N 1
ATOM 856 C CA . ILE A 1 102 ? -7.651 -6.205 2.943 1.00 96.31 102 ILE A CA 1
ATOM 857 C C . ILE A 1 102 ? -8.194 -6.599 1.563 1.00 96.31 102 ILE A C 1
ATOM 859 O O . ILE A 1 102 ? -7.509 -7.305 0.815 1.00 96.31 102 ILE A O 1
ATOM 863 N N . VAL A 1 103 ? -9.400 -6.143 1.206 1.00 96.19 103 VAL A N 1
ATOM 864 C CA . VAL A 1 103 ? -10.033 -6.517 -0.073 1.00 96.19 103 VAL A CA 1
ATOM 865 C C . VAL A 1 103 ? -9.322 -5.913 -1.287 1.00 96.19 103 VAL A C 1
ATOM 867 O O . VAL A 1 103 ? -9.367 -6.495 -2.369 1.00 96.19 103 VAL A O 1
ATOM 870 N N . ARG A 1 104 ? -8.623 -4.783 -1.119 1.00 95.19 104 ARG A N 1
ATOM 871 C CA . ARG A 1 104 ? -7.889 -4.089 -2.192 1.00 95.19 104 ARG A CA 1
ATOM 872 C C . ARG A 1 104 ? -6.487 -4.643 -2.431 1.00 95.19 104 ARG A C 1
ATOM 874 O O . ARG A 1 104 ? -5.972 -4.515 -3.539 1.00 95.19 104 ARG A O 1
ATOM 881 N N . ILE A 1 105 ? -5.882 -5.298 -1.437 1.00 96.38 105 ILE A N 1
ATOM 88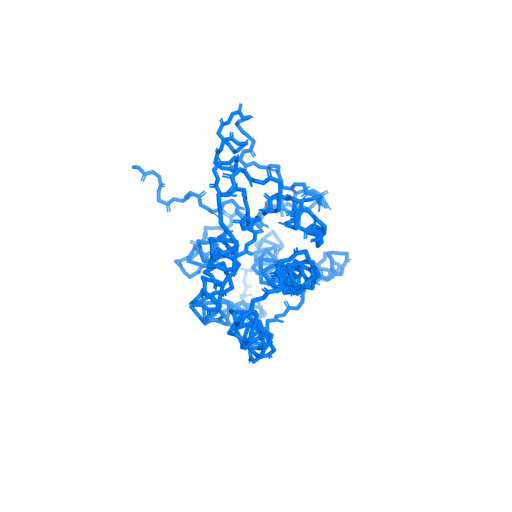2 C CA . ILE A 1 105 ? -4.519 -5.837 -1.563 1.00 96.38 105 ILE A CA 1
ATOM 883 C C . ILE A 1 105 ? -4.423 -6.903 -2.661 1.00 96.38 105 ILE A C 1
ATOM 885 O O . ILE A 1 105 ? -3.454 -6.906 -3.415 1.00 96.38 105 ILE A O 1
ATOM 889 N N . ALA A 1 106 ? -5.397 -7.818 -2.765 1.00 96.31 106 ALA A N 1
ATOM 890 C CA . ALA A 1 106 ? -5.305 -8.925 -3.724 1.00 96.31 106 ALA A CA 1
ATOM 891 C C . ALA A 1 106 ? -5.307 -8.454 -5.188 1.00 96.31 106 ALA A C 1
ATOM 893 O O . ALA A 1 106 ? -4.347 -8.767 -5.893 1.00 96.31 106 ALA A O 1
ATOM 894 N N . PRO A 1 107 ? -6.310 -7.669 -5.639 1.00 96.88 107 PRO A N 1
ATOM 895 C CA . PRO A 1 107 ? -6.348 -7.206 -7.023 1.00 96.88 107 PRO A CA 1
ATOM 896 C C . PRO A 1 107 ? -5.119 -6.367 -7.384 1.00 96.88 107 PRO A C 1
ATOM 898 O O . PRO A 1 107 ? -4.553 -6.536 -8.462 1.00 96.88 107 PRO A O 1
ATOM 901 N N . PHE A 1 108 ? -4.666 -5.510 -6.459 1.00 96.94 108 PHE A N 1
ATOM 902 C CA . PHE A 1 108 ? -3.460 -4.712 -6.656 1.00 96.94 108 PHE A CA 1
ATOM 903 C C . PHE A 1 108 ? -2.206 -5.585 -6.815 1.00 96.94 108 PHE A C 1
ATOM 905 O O . PHE A 1 108 ? -1.430 -5.399 -7.749 1.00 96.94 108 PHE A O 1
ATOM 912 N N . ALA A 1 109 ? -2.001 -6.558 -5.925 1.00 97.31 109 ALA A N 1
ATOM 913 C CA . ALA A 1 109 ? -0.820 -7.415 -5.972 1.00 97.31 109 ALA A CA 1
ATOM 914 C C . ALA A 1 109 ? -0.750 -8.247 -7.261 1.00 97.31 109 ALA A C 1
ATOM 916 O O . ALA A 1 109 ? 0.337 -8.471 -7.796 1.00 97.31 109 ALA A O 1
ATOM 917 N N . ASP A 1 110 ? -1.899 -8.682 -7.778 1.00 97.19 110 ASP A N 1
ATOM 918 C CA . ASP A 1 110 ? -1.957 -9.442 -9.022 1.00 97.19 110 ASP A CA 1
ATOM 919 C C . ASP A 1 110 ? -1.592 -8.593 -10.241 1.00 97.19 110 ASP A C 1
ATOM 921 O O . ASP A 1 110 ? -0.810 -9.058 -11.076 1.00 97.19 110 ASP A O 1
ATOM 925 N N . ILE A 1 111 ? -2.080 -7.349 -10.332 1.00 97.88 111 ILE A N 1
ATOM 926 C CA . ILE A 1 111 ? -1.682 -6.458 -11.430 1.00 97.88 111 ILE A CA 1
ATOM 927 C C . ILE A 1 111 ? -0.222 -6.012 -11.296 1.00 97.88 111 ILE A C 1
ATOM 929 O O . ILE A 1 111 ? 0.509 -6.028 -12.284 1.00 97.88 111 ILE A O 1
ATOM 933 N N . ALA A 1 112 ? 0.242 -5.721 -10.077 1.00 96.62 112 ALA A N 1
ATOM 934 C CA . ALA A 1 112 ? 1.625 -5.343 -9.803 1.00 96.62 112 ALA A CA 1
ATOM 935 C C . ALA A 1 112 ? 2.605 -6.427 -10.260 1.00 96.62 112 ALA A C 1
ATOM 937 O O . ALA A 1 112 ? 3.584 -6.127 -10.938 1.00 96.62 112 ALA A O 1
ATOM 938 N N . ARG A 1 113 ? 2.317 -7.698 -9.955 1.00 96.88 113 ARG A N 1
ATOM 939 C CA . ARG A 1 113 ? 3.145 -8.825 -10.401 1.00 96.88 113 ARG A CA 1
ATOM 940 C C . ARG A 1 113 ? 3.203 -8.917 -11.923 1.00 96.88 113 ARG A C 1
ATOM 942 O O . ARG A 1 113 ? 4.288 -9.045 -12.476 1.00 96.88 113 ARG A O 1
ATOM 949 N N . ARG A 1 114 ? 2.057 -8.793 -12.601 1.00 96.88 114 ARG A N 1
ATOM 950 C CA . ARG A 1 114 ? 1.996 -8.832 -14.071 1.00 96.88 114 ARG A CA 1
ATOM 951 C C . ARG A 1 114 ? 2.808 -7.706 -14.705 1.00 96.88 114 ARG A C 1
ATOM 953 O O . ARG A 1 114 ? 3.586 -7.980 -15.612 1.00 96.88 114 ARG A O 1
ATOM 960 N N . VAL A 1 115 ? 2.662 -6.472 -14.220 1.00 96.81 115 VAL A N 1
ATOM 961 C CA . VAL A 1 115 ? 3.419 -5.321 -14.735 1.00 96.81 115 VAL A CA 1
ATOM 962 C C . VAL A 1 115 ? 4.919 -5.511 -14.505 1.00 96.81 115 VAL A C 1
ATOM 964 O O . VAL A 1 115 ? 5.696 -5.349 -15.440 1.00 96.81 115 VAL A O 1
ATOM 967 N N . LEU A 1 116 ? 5.338 -5.948 -13.314 1.00 95.00 116 LEU A N 1
ATOM 968 C CA . LEU A 1 116 ? 6.754 -6.205 -13.027 1.00 95.00 116 LEU A CA 1
ATOM 969 C C . LEU A 1 116 ? 7.332 -7.361 -13.864 1.00 95.00 116 LEU A C 1
ATOM 971 O O . LEU A 1 116 ? 8.485 -7.291 -14.292 1.00 95.00 116 LEU A O 1
ATOM 975 N N . ASP A 1 117 ? 6.545 -8.401 -14.149 1.00 95.62 117 ASP A N 1
ATOM 976 C CA . ASP A 1 117 ? 6.944 -9.489 -15.048 1.00 95.62 117 ASP A CA 1
ATOM 977 C C . ASP A 1 117 ? 7.083 -9.003 -16.501 1.00 95.62 117 ASP A C 1
ATOM 979 O O . ASP A 1 117 ? 8.001 -9.420 -17.216 1.00 95.62 117 ASP A O 1
ATOM 983 N N . LEU A 1 118 ? 6.183 -8.122 -16.953 1.00 95.75 118 LEU A N 1
ATOM 984 C CA . LEU A 1 118 ? 6.268 -7.474 -18.265 1.00 95.75 118 LEU A CA 1
ATOM 985 C C . LEU A 1 118 ? 7.492 -6.556 -18.351 1.00 95.75 118 LEU A C 1
ATOM 987 O O . LEU A 1 118 ? 8.212 -6.620 -19.344 1.00 95.75 118 LEU A O 1
ATOM 991 N N . ASP A 1 119 ? 7.790 -5.793 -17.302 1.00 94.31 119 ASP A N 1
ATOM 992 C CA . ASP A 1 119 ? 8.992 -4.962 -17.203 1.00 94.31 119 ASP A CA 1
ATOM 993 C C . ASP A 1 119 ? 10.271 -5.815 -17.238 1.00 94.31 119 ASP A C 1
ATOM 995 O O . ASP A 1 119 ? 11.222 -5.494 -17.950 1.00 94.31 119 ASP A O 1
ATOM 999 N N . ALA A 1 120 ? 10.290 -6.963 -16.553 1.00 93.69 120 ALA A N 1
ATOM 1000 C CA . ALA A 1 120 ? 11.418 -7.894 -16.605 1.00 93.69 120 ALA A CA 1
ATOM 1001 C C . ALA A 1 120 ? 11.618 -8.506 -18.004 1.00 93.69 120 ALA A C 1
ATOM 1003 O O . ALA A 1 120 ? 12.752 -8.747 -18.429 1.00 93.69 120 ALA A O 1
ATOM 1004 N N . LYS A 1 121 ? 10.528 -8.768 -18.738 1.00 94.31 121 LYS A N 1
ATOM 1005 C CA . LYS A 1 121 ? 10.587 -9.193 -20.147 1.00 94.31 121 LYS A CA 1
ATOM 1006 C C . LYS A 1 121 ? 11.048 -8.054 -21.054 1.00 94.31 121 LYS A C 1
ATOM 1008 O O . LYS A 1 121 ? 11.847 -8.311 -21.955 1.00 94.31 121 LYS A O 1
ATOM 1013 N N . ARG A 1 122 ? 10.589 -6.822 -20.806 1.00 91.88 122 ARG A N 1
ATOM 1014 C CA . ARG A 1 122 ? 11.000 -5.610 -21.529 1.00 91.88 122 ARG A CA 1
ATOM 1015 C C . ARG A 1 122 ? 12.510 -5.424 -21.420 1.00 91.88 122 ARG A C 1
ATOM 1017 O O . ARG A 1 122 ? 13.165 -5.394 -22.453 1.00 91.88 122 ARG A O 1
ATOM 1024 N N . GLU A 1 123 ? 13.068 -5.453 -20.208 1.00 91.06 123 GLU A N 1
ATOM 1025 C CA . GLU A 1 123 ? 14.516 -5.316 -19.972 1.00 91.06 123 GLU A CA 1
ATOM 1026 C C . GLU A 1 123 ? 15.339 -6.338 -20.762 1.00 91.06 123 GLU A C 1
ATOM 1028 O O . GLU A 1 123 ? 16.303 -5.991 -21.437 1.00 91.06 123 GLU A O 1
ATOM 1033 N N . LYS A 1 124 ? 14.932 -7.614 -20.727 1.00 91.12 124 LYS A N 1
ATOM 1034 C CA . LYS A 1 124 ? 15.614 -8.671 -21.488 1.00 91.12 124 LYS A CA 1
ATOM 1035 C C . LYS A 1 124 ? 15.507 -8.449 -22.993 1.00 91.12 124 LYS A C 1
ATOM 1037 O O . LYS A 1 124 ? 16.462 -8.717 -23.709 1.00 91.12 124 LYS A O 1
ATOM 1042 N N . SER A 1 125 ? 14.354 -7.978 -23.464 1.00 90.31 125 SER A N 1
ATOM 1043 C CA . SER A 1 125 ? 14.094 -7.762 -24.889 1.00 90.31 125 SER A CA 1
ATOM 1044 C C . SER A 1 125 ? 14.921 -6.611 -25.456 1.00 90.31 125 SER A C 1
ATOM 1046 O O . SER A 1 125 ? 15.355 -6.709 -26.599 1.00 90.31 125 SER A O 1
ATOM 1048 N N . LEU A 1 126 ? 15.207 -5.572 -24.658 1.00 88.62 126 LEU A N 1
ATOM 1049 C CA . LEU A 1 126 ? 16.038 -4.432 -25.075 1.00 88.62 126 LEU A CA 1
ATOM 1050 C C . LEU A 1 126 ? 17.422 -4.868 -25.582 1.00 88.62 126 LEU A C 1
ATOM 1052 O O . LEU A 1 126 ? 17.934 -4.273 -26.524 1.00 88.62 126 LEU A O 1
ATOM 1056 N N . ALA A 1 127 ? 17.996 -5.945 -25.033 1.00 85.94 127 ALA A N 1
ATOM 1057 C CA . ALA A 1 127 ? 19.289 -6.480 -25.471 1.00 85.94 127 ALA A CA 1
ATOM 1058 C C . ALA A 1 127 ? 19.271 -7.105 -26.882 1.00 85.94 127 ALA A C 1
ATOM 1060 O O . ALA A 1 127 ? 20.331 -7.313 -27.469 1.00 85.94 127 ALA A O 1
ATOM 1061 N N . PHE A 1 128 ? 18.091 -7.423 -27.419 1.00 88.00 128 PHE A N 1
ATOM 1062 C CA . PHE A 1 128 ? 17.922 -8.074 -28.723 1.00 88.00 128 PHE A CA 1
ATOM 1063 C C . PHE A 1 128 ? 17.382 -7.128 -29.807 1.00 88.00 128 PHE A C 1
ATOM 1065 O O . PHE A 1 128 ? 17.198 -7.551 -30.948 1.00 88.00 128 PHE A O 1
ATOM 1072 N N . VAL A 1 129 ? 17.124 -5.858 -29.479 1.00 87.94 129 VAL A N 1
ATOM 1073 C CA . VAL A 1 129 ? 16.664 -4.858 -30.451 1.00 87.94 129 VAL A CA 1
ATOM 1074 C C . VAL A 1 129 ? 17.852 -4.390 -31.293 1.00 87.94 129 VAL A C 1
ATOM 1076 O O . VAL A 1 129 ? 18.825 -3.852 -30.773 1.00 87.94 129 VAL A O 1
ATOM 1079 N N . SER A 1 130 ? 17.777 -4.594 -32.611 1.00 80.88 130 SER A N 1
ATOM 1080 C CA . SER A 1 130 ? 18.882 -4.333 -33.545 1.00 80.88 130 SER A CA 1
ATOM 1081 C C . SER A 1 130 ? 19.175 -2.848 -33.780 1.00 80.88 130 SER A C 1
ATOM 1083 O O . SER A 1 130 ? 20.305 -2.494 -34.103 1.00 80.88 130 SER A O 1
ATOM 1085 N N . VAL A 1 131 ? 18.166 -1.985 -33.645 1.00 84.81 131 VAL A N 1
ATOM 1086 C CA . VAL A 1 131 ? 18.293 -0.527 -33.755 1.00 84.81 131 VAL A CA 1
ATOM 1087 C C . VAL A 1 131 ? 17.523 0.076 -32.588 1.00 84.81 131 VAL A C 1
ATOM 1089 O O . VAL A 1 131 ? 16.302 0.171 -32.643 1.00 84.81 131 VAL A O 1
ATOM 1092 N N . LEU A 1 132 ? 18.236 0.411 -31.515 1.00 86.44 132 LEU A N 1
ATOM 1093 C CA . LEU A 1 132 ? 17.676 1.033 -30.319 1.00 86.44 132 LEU A CA 1
ATOM 1094 C C . LEU A 1 132 ? 18.394 2.358 -30.083 1.00 86.44 132 LEU A C 1
ATOM 1096 O O . LEU A 1 132 ? 19.616 2.371 -29.906 1.00 86.44 132 LEU A O 1
ATOM 1100 N N . SER A 1 133 ? 17.657 3.468 -30.096 1.00 89.50 133 SER A N 1
ATOM 1101 C CA . SER A 1 133 ? 18.254 4.758 -29.757 1.00 89.50 133 SER A CA 1
ATOM 1102 C C . SER A 1 133 ? 18.545 4.853 -28.249 1.00 89.50 133 SER A C 1
ATOM 1104 O O . SER A 1 133 ? 17.855 4.231 -27.433 1.00 89.50 133 SER A O 1
ATOM 1106 N N . PRO A 1 134 ? 19.548 5.651 -27.835 1.00 86.88 134 PRO A N 1
ATOM 1107 C CA . PRO A 1 134 ? 19.799 5.902 -26.417 1.00 86.88 134 PRO A CA 1
ATOM 1108 C C . PRO A 1 134 ? 18.592 6.505 -25.687 1.00 86.88 134 PRO A C 1
ATOM 1110 O O . PRO A 1 134 ? 18.378 6.207 -24.515 1.00 86.88 134 PRO A O 1
ATOM 1113 N N . GLU A 1 135 ? 17.794 7.328 -26.371 1.00 85.94 135 GLU A N 1
ATOM 1114 C CA . GLU A 1 135 ? 16.596 7.950 -25.800 1.00 85.94 135 GLU A CA 1
ATOM 1115 C C . GLU A 1 135 ? 15.494 6.920 -25.545 1.00 85.94 135 GLU A C 1
ATOM 1117 O O . GLU A 1 135 ? 14.976 6.864 -24.433 1.00 85.94 135 GLU A O 1
ATOM 1122 N N . GLU A 1 136 ? 15.208 6.035 -26.504 1.00 87.12 136 GLU A N 1
ATOM 1123 C CA . GLU A 1 136 ? 14.232 4.949 -26.323 1.00 87.12 136 GLU A CA 1
ATOM 1124 C C . GLU A 1 136 ? 14.646 3.976 -25.212 1.00 87.12 136 GLU A C 1
ATOM 1126 O O . GLU A 1 136 ? 13.802 3.512 -24.443 1.00 87.12 136 GLU A O 1
ATOM 1131 N N . LEU A 1 137 ? 15.947 3.682 -25.091 1.00 87.06 137 LEU A N 1
ATOM 1132 C CA . LEU A 1 137 ? 16.480 2.863 -24.000 1.00 87.06 137 LEU A CA 1
ATOM 1133 C C . LEU A 1 137 ? 16.239 3.525 -22.635 1.00 87.06 137 LEU A C 1
ATOM 1135 O O . LEU A 1 137 ? 15.802 2.865 -21.688 1.00 87.06 137 LEU A O 1
ATOM 1139 N N . LEU A 1 138 ? 16.532 4.823 -22.524 1.00 83.94 138 LEU A N 1
ATOM 1140 C CA . LEU A 1 138 ? 16.306 5.582 -21.297 1.00 83.94 138 LEU A CA 1
ATOM 1141 C C . LEU A 1 138 ? 14.815 5.679 -20.966 1.00 83.94 138 LEU A C 1
ATOM 1143 O O . LEU A 1 138 ? 14.452 5.533 -19.800 1.00 83.94 138 LEU A O 1
ATOM 1147 N N . ASP A 1 139 ? 13.955 5.870 -21.966 1.00 84.56 139 ASP A N 1
ATOM 1148 C CA . ASP A 1 139 ? 12.510 5.962 -21.771 1.00 84.56 139 ASP A CA 1
ATOM 1149 C C . ASP A 1 139 ? 11.903 4.646 -21.272 1.00 84.56 139 ASP A C 1
ATOM 1151 O O . ASP A 1 139 ? 11.175 4.621 -20.275 1.00 84.56 139 ASP A O 1
ATOM 1155 N N . ALA A 1 140 ? 12.310 3.523 -21.873 1.00 88.69 140 ALA A N 1
ATOM 1156 C CA . ALA A 1 140 ? 11.914 2.190 -21.429 1.00 88.69 140 ALA A CA 1
ATOM 1157 C C . ALA A 1 140 ? 12.294 1.939 -19.961 1.00 88.69 140 ALA A C 1
ATOM 1159 O O . ALA A 1 140 ? 11.483 1.431 -19.180 1.00 88.69 140 ALA A O 1
ATOM 1160 N N . ARG A 1 141 ? 13.513 2.331 -19.571 1.00 85.12 141 ARG A N 1
ATOM 1161 C CA . ARG A 1 141 ? 14.003 2.198 -18.193 1.00 85.12 141 ARG A CA 1
ATOM 1162 C C . ARG A 1 141 ? 13.255 3.105 -17.225 1.00 85.12 141 ARG A C 1
ATOM 1164 O O . ARG A 1 141 ? 12.890 2.643 -16.145 1.00 85.12 141 ARG A O 1
ATOM 1171 N N . ARG A 1 142 ? 12.977 4.358 -17.604 1.00 82.31 142 ARG A N 1
ATOM 1172 C CA . ARG A 1 142 ? 12.157 5.284 -16.803 1.00 82.31 142 ARG A CA 1
ATOM 1173 C C . ARG A 1 142 ? 10.799 4.666 -16.495 1.00 82.31 142 ARG A C 1
ATOM 1175 O O . ARG A 1 142 ? 10.456 4.568 -15.321 1.00 82.31 142 ARG A O 1
ATOM 1182 N N . ARG A 1 143 ? 10.092 4.128 -17.497 1.00 87.31 143 ARG A N 1
ATOM 1183 C CA . ARG A 1 143 ? 8.788 3.470 -17.287 1.00 87.31 143 ARG A CA 1
ATOM 1184 C C . ARG A 1 143 ? 8.864 2.314 -16.289 1.00 87.31 143 ARG A C 1
ATOM 1186 O O . ARG A 1 143 ? 8.025 2.212 -15.398 1.00 87.31 143 ARG A O 1
ATOM 1193 N N . MET A 1 144 ? 9.888 1.468 -16.389 1.00 87.44 144 MET A N 1
ATOM 1194 C CA . MET A 1 144 ? 10.076 0.361 -15.443 1.00 87.44 144 MET A CA 1
ATOM 1195 C C . MET A 1 144 ? 10.331 0.851 -14.009 1.00 87.44 144 MET A C 1
ATOM 1197 O O . MET A 1 144 ? 9.893 0.230 -13.038 1.00 87.44 144 MET A O 1
ATOM 1201 N N . ILE A 1 145 ? 11.041 1.971 -13.855 1.00 82.75 145 ILE A N 1
ATOM 1202 C CA . ILE A 1 145 ? 11.285 2.591 -12.550 1.00 82.75 145 ILE A CA 1
ATOM 1203 C C . ILE A 1 145 ? 9.985 3.174 -11.985 1.00 82.75 145 ILE A C 1
ATOM 1205 O O . ILE A 1 145 ? 9.696 2.922 -10.816 1.00 82.75 145 ILE A O 1
ATOM 1209 N N . GLU A 1 146 ? 9.185 3.880 -12.795 1.00 82.06 146 GLU A N 1
ATOM 1210 C CA . GLU A 1 146 ? 7.862 4.403 -12.401 1.00 82.06 146 GLU A CA 1
ATOM 1211 C C . GLU A 1 146 ? 6.978 3.282 -11.848 1.00 82.06 146 GLU A C 1
ATOM 1213 O O . GLU A 1 146 ? 6.485 3.362 -10.723 1.00 82.06 146 GLU A O 1
ATOM 1218 N N . ASN A 1 147 ? 6.837 2.190 -12.604 1.00 89.69 147 ASN A N 1
ATOM 1219 C CA . ASN A 1 147 ? 6.021 1.047 -12.204 1.00 89.69 147 ASN A CA 1
ATOM 1220 C C . ASN A 1 147 ? 6.499 0.455 -10.866 1.00 89.69 147 ASN A C 1
ATOM 1222 O O . ASN A 1 147 ? 5.697 0.183 -9.969 1.00 89.69 147 ASN A O 1
ATOM 1226 N N . LYS A 1 148 ? 7.817 0.306 -10.686 1.00 86.62 148 LYS A N 1
ATOM 1227 C CA . LYS A 1 148 ? 8.402 -0.212 -9.442 1.00 86.62 148 LYS A CA 1
ATOM 1228 C C . LYS A 1 148 ? 8.220 0.738 -8.253 1.00 86.62 148 LYS A C 1
ATOM 1230 O O . LYS A 1 148 ? 8.032 0.264 -7.131 1.00 86.62 148 LYS A O 1
ATOM 1235 N N . LEU A 1 149 ? 8.271 2.052 -8.477 1.00 82.12 149 LEU A N 1
ATOM 1236 C CA . LEU A 1 149 ? 8.030 3.063 -7.443 1.00 82.12 149 LEU A CA 1
ATOM 1237 C C . LEU A 1 149 ? 6.595 2.993 -6.921 1.00 82.12 149 LEU A C 1
ATOM 1239 O O . LEU A 1 149 ? 6.407 2.924 -5.708 1.00 82.12 149 LEU A O 1
ATOM 1243 N N . ILE A 1 150 ? 5.607 2.900 -7.816 1.00 84.06 150 ILE A N 1
ATOM 1244 C CA . ILE A 1 150 ? 4.188 2.769 -7.450 1.00 84.06 150 ILE A CA 1
ATOM 1245 C C . ILE A 1 150 ? 3.973 1.552 -6.541 1.00 84.06 150 ILE A C 1
ATOM 1247 O O . ILE A 1 150 ? 3.351 1.659 -5.481 1.00 84.06 150 ILE A O 1
ATOM 1251 N N . VAL A 1 151 ? 4.539 0.398 -6.912 1.00 90.44 151 VAL A N 1
ATOM 1252 C CA . VAL A 1 151 ? 4.462 -0.828 -6.100 1.00 90.44 151 VAL A CA 1
ATOM 1253 C C . VAL A 1 151 ? 5.110 -0.638 -4.729 1.00 90.44 151 VAL A C 1
ATOM 1255 O O . VAL A 1 151 ? 4.523 -1.006 -3.707 1.00 90.44 151 VAL A O 1
ATOM 1258 N N . GLY A 1 152 ? 6.289 -0.016 -4.701 1.00 85.50 152 GLY A N 1
ATOM 1259 C CA . GLY A 1 152 ? 6.996 0.311 -3.468 1.00 85.50 152 GLY A CA 1
ATOM 1260 C C . GLY A 1 152 ? 6.199 1.202 -2.526 1.00 85.50 152 GLY A C 1
ATOM 1261 O O . GLY A 1 152 ? 6.203 0.984 -1.312 1.00 85.50 152 GLY A O 1
ATOM 1262 N N . TRP A 1 153 ? 5.497 2.190 -3.067 1.00 82.94 153 TRP A N 1
ATOM 1263 C CA . TRP A 1 153 ? 4.696 3.115 -2.280 1.00 82.94 153 TRP A CA 1
ATOM 1264 C C . TRP A 1 153 ? 3.445 2.491 -1.707 1.00 82.94 153 TRP A C 1
ATOM 1266 O O . TRP A 1 153 ? 3.171 2.696 -0.528 1.00 82.94 153 TRP A O 1
ATOM 1276 N N . VAL A 1 154 ? 2.732 1.676 -2.483 1.00 88.50 154 VAL A N 1
ATOM 1277 C CA . VAL A 1 154 ? 1.609 0.908 -1.938 1.00 88.50 154 VAL A CA 1
ATOM 1278 C C . VAL A 1 154 ? 2.090 0.015 -0.798 1.00 88.50 154 VAL A C 1
ATOM 1280 O O . VAL A 1 154 ? 1.474 -0.006 0.265 1.00 88.50 154 VAL A O 1
ATOM 1283 N N . HIS A 1 155 ? 3.231 -0.660 -0.965 1.00 91.06 155 HIS A N 1
ATOM 1284 C CA . HIS A 1 155 ? 3.809 -1.465 0.108 1.00 91.06 155 HIS A CA 1
ATOM 1285 C C . HIS A 1 155 ? 4.115 -0.630 1.361 1.00 91.06 155 HIS A C 1
ATOM 1287 O O . HIS A 1 155 ? 3.732 -1.018 2.465 1.00 91.06 155 HIS A O 1
ATOM 1293 N N . ARG A 1 156 ? 4.754 0.536 1.206 1.00 85.88 156 ARG A N 1
ATOM 1294 C CA . ARG A 1 156 ? 5.059 1.433 2.329 1.00 85.88 156 ARG A CA 1
ATOM 1295 C C . ARG A 1 156 ? 3.793 1.953 3.017 1.00 85.88 156 ARG A C 1
ATOM 1297 O O . ARG A 1 156 ? 3.711 1.878 4.240 1.00 85.88 156 ARG A O 1
ATOM 1304 N N . SER A 1 157 ? 2.816 2.417 2.241 1.00 86.56 157 SER A N 1
ATOM 1305 C CA . SER A 1 157 ? 1.537 2.933 2.736 1.00 86.56 157 SER A CA 1
ATOM 1306 C C . SER A 1 157 ? 0.790 1.876 3.550 1.00 86.56 157 SER A C 1
ATOM 1308 O O . SER A 1 157 ? 0.362 2.143 4.669 1.00 86.56 157 SER A O 1
ATOM 1310 N N . LEU A 1 158 ? 0.715 0.637 3.053 1.00 91.56 158 LEU A N 1
ATOM 1311 C CA . LEU A 1 158 ? 0.092 -0.477 3.771 1.00 91.56 158 LEU A CA 1
ATOM 1312 C C . LEU A 1 158 ? 0.775 -0.767 5.117 1.00 91.56 158 LEU A C 1
ATOM 1314 O O . LEU A 1 158 ? 0.095 -1.033 6.109 1.00 91.56 158 LEU A O 1
ATOM 1318 N N . LEU A 1 159 ? 2.111 -0.702 5.170 1.00 91.50 159 LEU A N 1
ATOM 1319 C CA . LEU A 1 159 ? 2.855 -0.877 6.420 1.00 91.50 159 LEU A CA 1
ATOM 1320 C C . LEU A 1 159 ? 2.563 0.242 7.418 1.00 91.50 159 LEU A C 1
ATOM 1322 O O . LEU A 1 159 ? 2.409 -0.034 8.608 1.00 91.50 159 LEU A O 1
ATOM 1326 N N . ASP A 1 160 ? 2.495 1.489 6.960 1.00 87.94 160 ASP A N 1
ATOM 1327 C CA . ASP A 1 160 ? 2.245 2.611 7.858 1.00 87.94 160 ASP A CA 1
ATOM 1328 C C . ASP A 1 160 ? 0.776 2.659 8.318 1.00 87.94 160 ASP A C 1
ATOM 1330 O O . ASP A 1 160 ? 0.521 2.826 9.511 1.00 87.94 160 ASP A O 1
ATOM 1334 N N . ARG A 1 161 ? -0.184 2.336 7.442 1.00 90.44 161 ARG A N 1
ATOM 1335 C CA . ARG A 1 161 ? -1.597 2.116 7.802 1.00 90.44 161 ARG A CA 1
ATOM 1336 C C . ARG A 1 161 ? -1.764 1.017 8.847 1.00 90.44 161 ARG A C 1
ATOM 1338 O O . ARG A 1 161 ? -2.476 1.203 9.828 1.00 90.44 161 ARG A O 1
ATOM 1345 N N . ALA A 1 162 ? -1.064 -0.110 8.704 1.00 93.69 162 ALA A N 1
ATOM 1346 C CA . ALA A 1 162 ? -1.115 -1.179 9.700 1.00 93.69 162 ALA A CA 1
ATOM 1347 C C . ALA A 1 162 ? -0.600 -0.727 11.082 1.00 93.69 162 ALA A C 1
ATOM 1349 O O . ALA A 1 162 ? -1.144 -1.159 12.101 1.00 93.69 162 ALA A O 1
ATOM 1350 N N . LYS A 1 163 ? 0.418 0.147 11.139 1.00 93.00 163 LYS A N 1
ATOM 1351 C CA . LYS A 1 163 ? 0.883 0.751 12.403 1.00 93.00 163 LYS A CA 1
ATOM 1352 C C . LYS A 1 163 ? -0.161 1.702 12.974 1.00 93.00 163 LYS A C 1
ATOM 1354 O O . LYS A 1 163 ? -0.429 1.650 14.167 1.00 93.00 163 LYS A O 1
ATOM 1359 N N . ALA A 1 164 ? -0.767 2.523 12.126 1.00 90.75 164 ALA A N 1
ATOM 1360 C CA . ALA A 1 164 ? -1.799 3.473 12.510 1.00 90.75 164 ALA A CA 1
ATOM 1361 C C . ALA A 1 164 ? -3.044 2.815 13.089 1.00 90.75 164 ALA A C 1
ATOM 1363 O O . ALA A 1 164 ? -3.518 3.208 14.147 1.00 90.75 164 ALA A O 1
ATOM 1364 N N . TYR A 1 165 ? -3.547 1.770 12.435 1.00 94.56 165 TYR A N 1
ATOM 1365 C CA . TYR A 1 165 ? -4.706 1.028 12.915 1.00 94.56 165 TYR A CA 1
ATOM 1366 C C . TYR A 1 165 ? -4.448 0.396 14.279 1.00 94.56 165 TYR A C 1
ATOM 1368 O O . TYR A 1 165 ? -5.306 0.474 15.155 1.00 94.56 165 TYR A O 1
ATOM 1376 N N . HIS A 1 166 ? -3.257 -0.173 14.483 1.00 95.56 166 HIS A N 1
ATOM 1377 C CA . HIS A 1 166 ? -2.874 -0.714 15.784 1.00 95.56 166 HIS A CA 1
ATOM 1378 C C . HIS A 1 166 ? -2.759 0.382 16.840 1.00 95.56 166 HIS A C 1
ATOM 1380 O O . HIS A 1 166 ? -3.338 0.270 17.915 1.00 95.56 166 HIS A O 1
ATOM 1386 N N . PHE A 1 167 ? -2.077 1.477 16.499 1.00 93.75 167 PHE A N 1
ATOM 1387 C CA . PHE A 1 167 ? -1.929 2.629 17.374 1.00 93.75 167 PHE A CA 1
ATOM 1388 C C . PHE A 1 167 ? -3.305 3.141 17.820 1.00 93.75 167 PHE A C 1
ATOM 1390 O O . PHE A 1 167 ? -3.546 3.279 19.016 1.00 93.75 167 PHE A O 1
ATOM 1397 N N . THR A 1 168 ? -4.243 3.350 16.898 1.00 93.12 168 THR A N 1
ATOM 1398 C CA . THR A 1 168 ? -5.609 3.788 17.217 1.00 93.12 168 THR A CA 1
ATOM 1399 C C . THR A 1 168 ? -6.373 2.767 18.054 1.00 93.12 168 THR A C 1
ATOM 1401 O O . THR A 1 168 ? -7.055 3.155 19.003 1.00 93.12 168 THR A O 1
ATOM 1404 N N . LEU A 1 169 ? -6.239 1.471 17.757 1.00 95.25 169 LEU A N 1
ATOM 1405 C CA . LEU A 1 169 ? -6.867 0.403 18.535 1.00 95.25 169 LEU A CA 1
ATOM 1406 C C . LEU A 1 169 ? -6.416 0.425 20.000 1.00 95.25 169 LEU A C 1
ATOM 1408 O O . LEU A 1 169 ? -7.262 0.371 20.889 1.00 95.25 169 LEU A O 1
ATOM 1412 N N . GLU A 1 170 ? -5.117 0.586 20.267 1.00 95.25 170 GLU A N 1
ATOM 1413 C CA . GLU A 1 170 ? -4.593 0.715 21.634 1.00 95.25 170 GLU A CA 1
ATOM 1414 C C . GLU A 1 170 ? -5.249 1.887 22.383 1.00 95.25 170 GLU A C 1
ATOM 1416 O O . GLU A 1 170 ? -5.639 1.747 23.543 1.00 95.25 170 GLU A O 1
ATOM 1421 N N . ARG A 1 171 ? -5.436 3.039 21.719 1.00 93.69 171 ARG A N 1
ATOM 1422 C CA . ARG A 1 171 ? -6.071 4.217 22.341 1.00 93.69 171 ARG A CA 1
ATOM 1423 C C . ARG A 1 171 ? -7.552 3.975 22.584 1.00 93.69 171 ARG A C 1
ATOM 1425 O O . ARG A 1 171 ? -8.038 4.352 23.645 1.00 93.69 171 ARG A O 1
ATOM 1432 N N . LEU A 1 172 ? -8.253 3.324 21.654 1.00 92.94 172 LEU A N 1
ATOM 1433 C CA . LEU A 1 172 ? -9.660 2.955 21.825 1.00 92.94 172 LEU A CA 1
ATOM 1434 C C . LEU A 1 172 ? -9.862 1.988 22.992 1.00 92.94 172 LEU A C 1
ATOM 1436 O O . LEU A 1 172 ? -10.830 2.145 23.732 1.00 92.94 172 LEU A O 1
ATOM 1440 N N . VAL A 1 173 ? -8.955 1.028 23.186 1.00 94.25 173 VAL A N 1
ATOM 1441 C CA . VAL A 1 173 ? -9.004 0.091 24.319 1.00 94.25 173 VAL A CA 1
ATOM 1442 C C . VAL A 1 173 ? -8.809 0.820 25.649 1.00 94.25 173 VAL A C 1
ATOM 1444 O O . VAL A 1 173 ? -9.480 0.480 26.619 1.00 94.25 173 VAL A O 1
ATOM 1447 N N . ILE A 1 174 ? -7.941 1.836 25.695 1.00 92.06 174 ILE A N 1
ATOM 1448 C CA . ILE A 1 174 ? -7.706 2.650 26.898 1.00 92.06 174 ILE A CA 1
ATOM 1449 C C . ILE A 1 174 ? -8.887 3.588 27.179 1.00 92.06 174 ILE A C 1
ATOM 1451 O O . ILE A 1 174 ? -9.350 3.671 28.314 1.00 92.06 174 ILE A O 1
ATOM 1455 N N . SER A 1 175 ? -9.367 4.315 26.166 1.00 89.81 175 SER A N 1
ATOM 1456 C CA . SER A 1 175 ? -10.382 5.361 26.341 1.00 89.81 175 SER A CA 1
ATOM 1457 C C . SER A 1 175 ? -11.803 4.807 26.432 1.00 89.81 175 SER A C 1
ATOM 1459 O O . SER A 1 175 ? -12.631 5.345 27.164 1.00 89.81 175 SER A O 1
ATOM 1461 N N . THR A 1 176 ? -12.097 3.736 25.692 1.00 88.12 176 THR A N 1
ATOM 1462 C CA . THR A 1 176 ? -13.437 3.152 25.557 1.00 88.12 176 THR A CA 1
ATOM 1463 C C . THR A 1 176 ? -13.378 1.617 25.427 1.00 88.12 176 THR A C 1
ATOM 1465 O O . THR A 1 176 ? -13.556 1.061 24.335 1.00 88.12 176 THR A O 1
ATOM 1468 N N . PRO A 1 177 ? -13.131 0.890 26.532 1.00 89.88 177 PRO A N 1
ATOM 1469 C CA . PRO A 1 177 ? -13.041 -0.568 26.507 1.00 89.88 177 PRO A CA 1
ATOM 1470 C C . PRO A 1 177 ? -14.316 -1.218 25.947 1.00 89.88 177 PRO A C 1
ATOM 1472 O O . PRO A 1 177 ? -15.428 -0.909 26.375 1.00 89.88 177 PRO A O 1
ATOM 1475 N N . SER A 1 178 ? -14.163 -2.139 24.994 1.00 93.44 178 SER A N 1
ATOM 1476 C CA . SER A 1 178 ? -15.279 -2.851 24.359 1.00 93.44 178 SER A CA 1
ATOM 1477 C C . SER A 1 178 ? -14.846 -4.229 23.866 1.00 93.44 178 SER A C 1
ATOM 1479 O O . SER A 1 178 ? -13.730 -4.398 23.376 1.00 93.44 178 SER A O 1
ATOM 1481 N N . GLY A 1 179 ? -15.756 -5.209 23.901 1.00 92.25 179 GLY A N 1
ATOM 1482 C CA . GLY A 1 179 ? -15.529 -6.532 23.300 1.00 92.25 179 GLY A CA 1
ATOM 1483 C C . GLY A 1 179 ? -15.280 -6.484 21.784 1.00 92.25 179 GLY A C 1
ATOM 1484 O O . GLY A 1 179 ? -14.684 -7.404 21.229 1.00 92.25 179 GLY A O 1
ATOM 1485 N N . MET A 1 180 ? -15.662 -5.386 21.117 1.00 94.69 180 MET A N 1
ATOM 1486 C CA . MET A 1 180 ? -15.375 -5.148 19.695 1.00 94.69 180 MET A CA 1
ATOM 1487 C C . MET A 1 180 ? -13.870 -5.067 19.391 1.00 94.69 180 MET A C 1
ATOM 1489 O O . MET A 1 180 ? -13.473 -5.321 18.254 1.00 94.69 180 MET A O 1
ATOM 1493 N N . ALA A 1 181 ? -13.030 -4.779 20.392 1.00 95.56 181 ALA A N 1
ATOM 1494 C CA . ALA A 1 181 ? -11.577 -4.748 20.238 1.00 95.56 181 ALA A CA 1
ATOM 1495 C C . ALA A 1 181 ? -11.003 -6.090 19.757 1.00 95.56 181 ALA A C 1
ATOM 1497 O O . ALA A 1 181 ? -10.065 -6.102 18.967 1.00 95.56 181 ALA A O 1
ATOM 1498 N N . VAL A 1 182 ? -11.604 -7.217 20.160 1.00 96.25 182 VAL A N 1
ATOM 1499 C CA . VAL A 1 182 ? -11.159 -8.558 19.743 1.00 96.25 182 VAL A CA 1
ATOM 1500 C C . VAL A 1 182 ? -11.312 -8.748 18.233 1.00 96.25 182 VAL A C 1
ATOM 1502 O O . VAL A 1 182 ? -10.413 -9.269 17.574 1.00 96.25 182 VAL A O 1
ATOM 1505 N N . GLU A 1 183 ? -12.435 -8.303 17.663 1.00 94.81 183 GLU A N 1
ATOM 1506 C CA . GLU A 1 183 ? -12.649 -8.382 16.215 1.00 94.81 183 GLU A CA 1
ATOM 1507 C C . GLU A 1 183 ? -11.727 -7.417 15.464 1.00 94.81 183 GLU A C 1
ATOM 1509 O O . GLU A 1 183 ? -11.167 -7.797 14.436 1.00 94.81 183 GLU A O 1
ATOM 1514 N N . ALA A 1 184 ? -11.522 -6.202 15.980 1.00 96.06 184 ALA A N 1
ATOM 1515 C CA . ALA A 1 184 ? -10.597 -5.241 15.382 1.00 96.06 184 ALA A CA 1
ATOM 1516 C C . ALA A 1 184 ? -9.152 -5.780 15.348 1.00 96.06 184 ALA A C 1
ATOM 1518 O O . ALA A 1 184 ? -8.504 -5.728 14.302 1.00 96.06 184 ALA A O 1
ATOM 1519 N N . GLU A 1 185 ? -8.679 -6.389 16.440 1.00 97.56 185 GLU A N 1
ATOM 1520 C CA . GLU A 1 185 ? -7.354 -7.021 16.533 1.00 97.56 185 GLU A CA 1
ATOM 1521 C C . GLU A 1 185 ? -7.210 -8.199 15.552 1.00 97.56 185 GLU A C 1
ATOM 1523 O O . GLU A 1 185 ? -6.185 -8.356 14.875 1.00 97.56 185 GLU A O 1
ATOM 1528 N N . ARG A 1 186 ? -8.267 -9.013 15.403 1.00 97.69 186 ARG A N 1
ATOM 1529 C CA . ARG A 1 186 ? -8.302 -10.109 14.423 1.00 97.69 186 ARG A CA 1
ATOM 1530 C C . ARG A 1 186 ? -8.173 -9.586 12.991 1.00 97.69 186 ARG A C 1
ATOM 1532 O O . ARG A 1 186 ? -7.406 -10.141 12.202 1.00 97.69 186 ARG A O 1
ATOM 1539 N N . GLN A 1 187 ? -8.899 -8.521 12.653 1.00 97.50 187 GLN A N 1
ATOM 1540 C CA . GLN A 1 187 ? -8.834 -7.900 11.327 1.00 97.50 187 GLN A CA 1
ATOM 1541 C C . GLN A 1 187 ? -7.459 -7.276 11.070 1.00 97.50 187 GLN A C 1
ATOM 1543 O O . GLN A 1 187 ? -6.885 -7.483 10.001 1.00 97.50 187 GLN A O 1
ATOM 1548 N N . TRP A 1 188 ? -6.879 -6.588 12.055 1.00 97.88 188 TRP A N 1
ATOM 1549 C CA . TRP A 1 188 ? -5.519 -6.056 11.958 1.00 97.88 188 TRP A CA 1
ATOM 1550 C C . TRP A 1 188 ? -4.475 -7.158 11.720 1.00 97.88 188 TRP A C 1
ATOM 1552 O O . TRP A 1 188 ? -3.605 -7.024 10.854 1.00 97.88 188 TRP A O 1
ATOM 1562 N N . THR A 1 189 ? -4.593 -8.286 12.425 1.00 98.19 189 THR A N 1
ATOM 1563 C CA . THR A 1 189 ? -3.721 -9.451 12.211 1.00 98.19 189 THR A CA 1
ATOM 1564 C C . THR A 1 189 ? -3.857 -9.979 10.783 1.00 98.19 189 THR A C 1
ATOM 1566 O O . THR A 1 189 ? -2.851 -10.194 10.105 1.00 98.19 189 THR A O 1
ATOM 1569 N N . SER A 1 190 ? -5.092 -10.113 10.286 1.00 97.62 190 SER A N 1
ATOM 1570 C CA . SER A 1 190 ? -5.370 -10.524 8.905 1.00 97.62 190 SER A CA 1
ATOM 1571 C C . SER A 1 190 ? -4.749 -9.571 7.879 1.00 97.62 190 SER A C 1
ATOM 1573 O O . SER A 1 190 ? -4.158 -10.027 6.899 1.00 97.62 190 SER A O 1
ATOM 1575 N N . LEU A 1 191 ? -4.825 -8.257 8.110 1.00 97.44 191 LEU A N 1
ATOM 1576 C CA . LEU A 1 191 ? -4.183 -7.249 7.266 1.00 97.44 191 LEU A CA 1
ATOM 1577 C C . LEU A 1 191 ? -2.666 -7.457 7.211 1.00 97.44 191 LEU A C 1
ATOM 1579 O O . LEU A 1 191 ? -2.106 -7.569 6.121 1.00 97.44 191 LEU A O 1
ATOM 1583 N N . LYS A 1 192 ? -2.000 -7.583 8.364 1.00 97.44 192 LYS A N 1
ATOM 1584 C CA . LYS A 1 192 ? -0.550 -7.833 8.423 1.00 97.44 192 LYS A CA 1
ATOM 1585 C C . LYS A 1 192 ? -0.149 -9.109 7.696 1.00 97.44 192 LYS A C 1
ATOM 1587 O O . LYS A 1 192 ? 0.809 -9.101 6.924 1.00 97.44 192 LYS A O 1
ATOM 1592 N N . THR A 1 193 ? -0.886 -10.193 7.923 1.00 97.50 193 THR A N 1
ATOM 1593 C CA . THR A 1 193 ? -0.657 -11.459 7.226 1.00 97.50 193 THR A CA 1
ATOM 1594 C C . THR A 1 193 ? -0.807 -11.278 5.720 1.00 97.50 193 THR A C 1
ATOM 1596 O O . THR A 1 193 ? 0.046 -11.747 4.969 1.00 97.50 193 THR A O 1
ATOM 1599 N N . ARG A 1 194 ? -1.836 -10.553 5.263 1.00 97.00 194 ARG A N 1
ATOM 1600 C CA . ARG A 1 194 ? -2.059 -10.309 3.836 1.00 97.00 194 ARG A CA 1
ATOM 1601 C C . ARG A 1 194 ? -0.931 -9.493 3.208 1.00 97.00 194 ARG A C 1
ATOM 1603 O O . ARG A 1 194 ? -0.459 -9.877 2.142 1.00 97.00 194 ARG A O 1
ATOM 1610 N N . ILE A 1 195 ? -0.474 -8.427 3.872 1.00 95.88 195 ILE A N 1
ATOM 1611 C CA . ILE A 1 195 ? 0.662 -7.602 3.424 1.00 95.88 195 ILE A CA 1
ATOM 1612 C C . ILE A 1 195 ? 1.921 -8.467 3.271 1.00 95.88 195 ILE A C 1
ATOM 1614 O O . ILE A 1 195 ? 2.589 -8.409 2.241 1.00 95.88 195 ILE A O 1
ATOM 1618 N N . ALA A 1 196 ? 2.213 -9.321 4.256 1.00 95.00 196 ALA A N 1
ATOM 1619 C CA . ALA A 1 196 ? 3.368 -10.214 4.204 1.00 95.00 196 ALA A CA 1
ATOM 1620 C C . ALA A 1 196 ? 3.259 -11.270 3.086 1.00 95.00 196 ALA A C 1
ATOM 1622 O O . ALA A 1 196 ? 4.253 -11.588 2.436 1.00 95.00 196 ALA A O 1
ATOM 1623 N N . GLN A 1 197 ? 2.057 -11.802 2.838 1.00 95.19 197 GLN A N 1
ATOM 1624 C CA . GLN A 1 197 ? 1.811 -12.829 1.819 1.00 95.19 197 GLN A CA 1
ATOM 1625 C C . GLN A 1 197 ? 1.992 -12.326 0.387 1.00 95.19 197 GLN A C 1
ATOM 1627 O O . GLN A 1 197 ? 2.465 -13.081 -0.459 1.00 95.19 197 GLN A O 1
ATOM 1632 N N . VAL A 1 198 ? 1.602 -11.082 0.092 1.00 92.88 198 VAL A N 1
ATOM 1633 C CA . VAL A 1 198 ? 1.685 -10.559 -1.282 1.00 92.88 198 VAL A CA 1
ATOM 1634 C C . VAL A 1 198 ? 3.104 -10.211 -1.723 1.00 92.88 198 VAL A C 1
ATOM 1636 O O . VAL A 1 198 ? 3.325 -10.075 -2.924 1.00 92.88 198 VAL A O 1
ATOM 1639 N N . GLN A 1 199 ? 4.050 -10.105 -0.779 1.00 90.94 199 GLN A N 1
ATOM 1640 C CA . GLN A 1 199 ? 5.481 -9.892 -1.040 1.00 90.94 199 GLN A CA 1
ATOM 1641 C C . GLN A 1 199 ? 5.750 -8.754 -2.039 1.00 90.94 199 GLN A C 1
ATOM 1643 O O . GLN A 1 199 ? 6.542 -8.892 -2.971 1.00 90.94 199 GLN A O 1
ATOM 1648 N N . LEU A 1 200 ? 5.063 -7.622 -1.859 1.00 89.31 200 LEU A N 1
ATOM 1649 C CA . LEU A 1 200 ? 5.286 -6.445 -2.693 1.00 89.31 200 LEU A CA 1
ATOM 1650 C C . LEU A 1 200 ? 6.727 -5.946 -2.536 1.00 89.31 200 LEU A C 1
ATOM 1652 O O . LEU A 1 200 ? 7.321 -5.989 -1.457 1.00 89.31 200 LEU A O 1
ATOM 1656 N N . VAL A 1 201 ? 7.290 -5.454 -3.635 1.00 85.69 201 VAL A N 1
ATOM 1657 C CA . VAL A 1 201 ? 8.663 -4.945 -3.663 1.00 85.69 201 VAL A CA 1
ATOM 1658 C C . VAL A 1 201 ? 8.728 -3.630 -2.874 1.00 85.69 201 VAL A C 1
ATOM 1660 O O . VAL A 1 201 ? 7.828 -2.809 -3.027 1.00 85.69 201 VAL A O 1
ATOM 1663 N N . PRO A 1 202 ? 9.748 -3.389 -2.026 1.00 79.50 202 PRO A N 1
ATOM 1664 C CA . PRO A 1 202 ? 9.918 -2.100 -1.353 1.00 79.50 202 PRO A CA 1
ATOM 1665 C C . PRO A 1 202 ? 10.262 -0.980 -2.344 1.00 79.50 202 PRO A C 1
ATOM 1667 O O . PRO A 1 202 ? 10.713 -1.242 -3.461 1.00 79.50 202 PRO A O 1
ATOM 1670 N N . VAL A 1 203 ? 10.102 0.274 -1.907 1.00 71.31 203 VAL A N 1
ATOM 1671 C CA . VAL A 1 203 ? 10.499 1.456 -2.690 1.00 71.31 203 VAL A CA 1
ATOM 1672 C C . VAL A 1 203 ? 11.967 1.313 -3.122 1.00 71.31 203 VAL A C 1
ATOM 1674 O O . VAL A 1 203 ? 12.841 1.180 -2.259 1.00 71.31 203 VAL A O 1
ATOM 1677 N N . PRO A 1 204 ? 12.270 1.293 -4.434 1.00 67.81 204 PRO A N 1
ATOM 1678 C CA . PRO A 1 204 ? 13.644 1.199 -4.904 1.00 67.81 204 PRO A CA 1
ATOM 1679 C C . PRO A 1 204 ? 14.438 2.470 -4.546 1.00 67.81 204 PRO A C 1
ATOM 1681 O O . PRO A 1 204 ? 13.870 3.562 -4.531 1.00 67.81 204 PRO A O 1
ATOM 1684 N N . PRO A 1 205 ? 15.764 2.379 -4.317 1.00 64.75 205 PRO A N 1
ATOM 1685 C CA . PRO A 1 205 ? 16.593 3.564 -4.134 1.00 64.75 205 PRO A CA 1
ATOM 1686 C C . PRO A 1 205 ? 16.605 4.396 -5.419 1.00 64.75 205 PRO A C 1
ATOM 1688 O O . PRO A 1 205 ? 17.140 3.965 -6.443 1.00 64.75 205 PRO A O 1
ATOM 1691 N N . ILE A 1 206 ? 16.058 5.609 -5.358 1.00 55.56 206 ILE A N 1
ATOM 1692 C CA . ILE A 1 206 ? 15.909 6.483 -6.531 1.00 55.56 206 ILE A CA 1
ATOM 1693 C C . ILE A 1 206 ? 17.285 6.827 -7.136 1.00 55.56 206 ILE A C 1
ATOM 1695 O O . ILE A 1 206 ? 17.466 6.803 -8.349 1.00 55.56 206 ILE A O 1
ATOM 1699 N N . ALA A 1 207 ? 18.315 6.988 -6.296 1.00 47.56 207 ALA A N 1
ATOM 1700 C CA . ALA A 1 207 ? 19.694 7.272 -6.715 1.00 47.56 207 ALA A CA 1
ATOM 1701 C C . ALA A 1 207 ? 20.442 6.096 -7.389 1.00 47.56 207 ALA A C 1
ATOM 1703 O O . ALA A 1 207 ? 21.511 6.312 -7.973 1.00 47.56 207 ALA A O 1
ATOM 1704 N N . ALA A 1 208 ? 19.937 4.862 -7.272 1.00 42.78 208 ALA A N 1
ATOM 1705 C CA . ALA A 1 208 ? 20.501 3.673 -7.922 1.00 42.78 208 ALA A CA 1
ATOM 1706 C C . ALA A 1 208 ? 19.821 3.369 -9.266 1.00 42.78 208 ALA A C 1
ATOM 1708 O O . ALA A 1 208 ? 20.435 2.755 -10.135 1.00 42.78 208 ALA A O 1
ATOM 1709 N N . ALA A 1 209 ? 18.582 3.832 -9.444 1.00 43.47 209 ALA A N 1
ATOM 1710 C CA . ALA A 1 209 ? 17.776 3.620 -10.641 1.00 43.47 209 ALA A CA 1
ATOM 1711 C C . ALA A 1 209 ? 18.267 4.428 -11.864 1.00 43.47 209 ALA A C 1
ATOM 1713 O O . ALA A 1 209 ? 17.989 4.058 -12.995 1.00 43.47 209 ALA A O 1
ATOM 1714 N N . VAL A 1 210 ? 19.042 5.496 -11.637 1.00 42.59 210 VAL A N 1
ATOM 1715 C CA . VAL A 1 210 ? 19.507 6.446 -12.671 1.00 42.59 210 VAL A CA 1
ATOM 1716 C C . VAL A 1 210 ? 20.913 6.130 -13.203 1.00 42.59 210 VAL A C 1
ATOM 1718 O O . VAL A 1 210 ? 21.328 6.665 -14.224 1.00 42.59 210 VAL A O 1
ATOM 1721 N N . ARG A 1 211 ? 21.689 5.285 -12.510 1.00 38.97 211 ARG A N 1
ATOM 1722 C CA . ARG A 1 211 ? 23.139 5.137 -12.747 1.00 38.97 211 ARG A CA 1
ATOM 1723 C C . ARG A 1 211 ? 23.561 3.941 -13.612 1.00 38.97 211 ARG A C 1
ATOM 1725 O O . ARG A 1 211 ? 24.760 3.688 -13.708 1.00 38.97 211 ARG A O 1
ATOM 1732 N N . LYS A 1 212 ? 22.632 3.202 -14.218 1.00 40.06 212 LYS A N 1
ATOM 1733 C CA . LYS A 1 212 ? 22.953 2.065 -15.096 1.00 40.06 212 LYS A CA 1
ATOM 1734 C C . LYS A 1 212 ? 22.190 2.118 -16.398 1.00 40.06 212 LYS A C 1
ATOM 1736 O O . LYS A 1 212 ? 20.995 2.478 -16.369 1.00 40.06 212 LYS A O 1
#

Radius of gyration: 19.46 Å; chains: 1; bounding box: 45×37×61 Å

Sequence (212 aa):
MTDEIHGWVGRETLARHGIPESEFRLTDEERLLRDLAYPLIEPPYDRQRWFSVLSEYGLSQIFLERWYTFDPGDYAEELLTRETRSTSALYARLTDDIRNDIVRIAPFADIARRVLDLDAKREKSLAFVSVLSPEELLDARRRMIE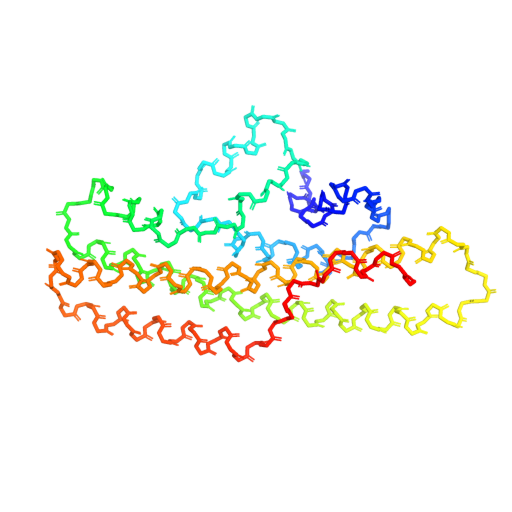NKLIVGWVHRSLLDRAKAYHFTLERLVISTPSGMAVEAERQWTSLKTRIAQVQLVPVPPIAAAVRK

Foldseek 3Di:
DDPQLQVLQLQLVCVVVVHHGFPDDDDPLRSVLRVLLVCLLADLLPPPVVVVVCPVPVPSRDDDPVSLPDDLVVLLCSLVVPPDPDLVVSLVSLLVSLVVLLVSLVVNLVSLVVLLVVLVVLVVVVVVDPDDDPSNVSSSLSSNLSSLQSLQSSLSSLVSSLSSSVSNLVVSCVPPNDPSSVVSVVSSVSSVVSSVVSPGDHRDDSVVSPPD